Protein AF-A0A170Z2S8-F1 (afdb_monomer)

Structure (mmCIF, N/CA/C/O backbone):
data_AF-A0A170Z2S8-F1
#
_entry.id   AF-A0A170Z2S8-F1
#
loop_
_atom_site.group_PDB
_atom_site.id
_atom_site.type_symbol
_atom_site.label_atom_id
_atom_site.label_alt_id
_atom_site.label_comp_id
_atom_site.label_asym_id
_atom_site.label_entity_id
_atom_site.label_seq_id
_atom_site.pdbx_PDB_ins_code
_atom_site.Cartn_x
_atom_site.Cartn_y
_atom_site.Cartn_z
_atom_site.occupancy
_atom_site.B_iso_or_equiv
_atom_site.auth_seq_id
_atom_site.auth_comp_id
_atom_site.auth_asym_id
_atom_site.auth_atom_id
_atom_site.pdbx_PDB_model_num
ATOM 1 N N . LYS A 1 1 ? 27.656 2.344 -31.119 1.00 45.06 1 LYS A N 1
ATOM 2 C CA . LYS A 1 1 ? 28.312 2.644 -29.812 1.00 45.06 1 LYS A CA 1
ATOM 3 C C . LYS A 1 1 ? 27.759 3.887 -29.093 1.00 45.06 1 LYS A C 1
ATOM 5 O O . LYS A 1 1 ? 27.393 3.777 -27.932 1.00 45.06 1 LYS A O 1
ATOM 10 N N . ILE A 1 2 ? 27.673 5.057 -29.741 1.00 34.28 2 ILE A N 1
ATOM 11 C CA . ILE A 1 2 ? 27.304 6.324 -29.072 1.00 34.28 2 ILE A CA 1
ATOM 12 C C . ILE A 1 2 ? 25.815 6.391 -28.676 1.00 34.28 2 ILE A C 1
ATOM 14 O O . ILE A 1 2 ? 25.509 6.930 -27.622 1.00 34.28 2 ILE A O 1
ATOM 18 N N . LEU A 1 3 ? 24.897 5.815 -29.460 1.00 31.64 3 LEU A N 1
ATOM 19 C CA . LEU A 1 3 ? 23.446 5.928 -29.229 1.00 31.64 3 LEU A CA 1
ATOM 20 C C . LEU A 1 3 ? 22.897 4.985 -28.142 1.00 31.64 3 LEU A C 1
ATOM 22 O O . LEU A 1 3 ? 22.162 5.447 -27.281 1.00 31.64 3 LEU A O 1
ATOM 26 N N . LEU A 1 4 ? 23.308 3.713 -28.098 1.00 35.66 4 LEU A N 1
ATOM 27 C CA . LEU A 1 4 ? 22.884 2.755 -27.056 1.00 35.66 4 LEU A CA 1
ATOM 28 C C . LEU A 1 4 ? 23.430 3.102 -25.662 1.00 35.66 4 LEU A C 1
ATOM 30 O O . LEU A 1 4 ? 22.696 3.047 -24.678 1.00 35.66 4 LEU A O 1
ATOM 34 N N . VAL A 1 5 ? 24.694 3.535 -25.584 1.00 43.16 5 VAL A N 1
ATOM 35 C CA . VAL A 1 5 ? 25.274 4.055 -24.337 1.00 43.16 5 VAL A CA 1
ATOM 36 C C . VAL A 1 5 ? 24.616 5.380 -23.956 1.00 43.16 5 VAL A C 1
ATOM 38 O O . VAL A 1 5 ? 24.356 5.579 -22.780 1.00 43.16 5 VAL A O 1
ATOM 41 N N . LYS A 1 6 ? 24.282 6.265 -24.909 1.00 41.94 6 LYS A N 1
ATOM 42 C CA . LYS A 1 6 ? 23.515 7.488 -24.610 1.00 41.94 6 LYS A CA 1
ATOM 43 C C . LYS A 1 6 ? 22.101 7.181 -24.112 1.00 41.94 6 LYS A C 1
ATOM 45 O O . LYS A 1 6 ? 21.710 7.787 -23.134 1.00 41.94 6 LYS A O 1
ATOM 50 N N . LEU A 1 7 ? 21.369 6.233 -24.696 1.00 46.22 7 LEU A N 1
ATOM 51 C CA . LEU A 1 7 ? 19.997 5.899 -24.285 1.00 46.22 7 LEU A CA 1
ATOM 52 C C . LEU A 1 7 ? 19.933 5.254 -22.891 1.00 46.22 7 LEU A C 1
ATOM 54 O O . LEU A 1 7 ? 19.158 5.705 -22.050 1.00 46.22 7 LEU A O 1
ATOM 58 N N . TYR A 1 8 ? 20.791 4.270 -22.591 1.00 51.62 8 TYR A N 1
ATOM 59 C CA . TYR A 1 8 ? 20.862 3.686 -21.241 1.00 51.62 8 TYR A CA 1
ATOM 60 C C . TYR A 1 8 ? 21.412 4.671 -20.200 1.00 51.62 8 TYR A C 1
ATOM 62 O O . TYR A 1 8 ? 20.937 4.702 -19.064 1.00 51.62 8 TYR A O 1
ATOM 70 N N . ARG A 1 9 ? 22.378 5.519 -20.584 1.00 59.19 9 ARG A N 1
ATOM 71 C CA . ARG A 1 9 ? 22.874 6.612 -19.736 1.00 59.19 9 ARG A CA 1
ATOM 72 C C . ARG A 1 9 ? 21.788 7.658 -19.488 1.00 59.19 9 ARG A C 1
ATOM 74 O O . ARG A 1 9 ? 21.683 8.115 -18.361 1.00 59.19 9 ARG A O 1
ATOM 81 N N . ASN A 1 10 ? 20.963 7.982 -20.482 1.00 67.94 10 ASN A N 1
ATOM 82 C CA . ASN A 1 10 ? 19.860 8.931 -20.344 1.00 67.94 10 ASN A CA 1
ATOM 83 C C . ASN A 1 10 ? 18.781 8.393 -19.399 1.00 67.94 10 ASN A C 1
ATOM 85 O O . ASN A 1 10 ? 18.438 9.091 -18.455 1.00 67.94 10 ASN A O 1
ATOM 89 N N . ARG A 1 11 ? 18.360 7.124 -19.529 1.00 76.88 11 ARG A N 1
ATOM 90 C CA . ARG A 1 11 ? 17.381 6.525 -18.598 1.00 76.88 11 ARG A CA 1
ATOM 91 C C . ARG A 1 11 ? 17.902 6.439 -17.154 1.00 76.88 11 ARG A C 1
ATOM 93 O O . ARG A 1 11 ? 17.142 6.625 -16.208 1.00 76.88 11 ARG A O 1
ATOM 100 N N . LEU A 1 12 ? 19.193 6.157 -16.948 1.00 81.88 12 LEU A N 1
ATOM 101 C CA . LEU A 1 12 ? 19.785 6.157 -15.600 1.00 81.88 12 LEU A CA 1
ATOM 102 C C . LEU A 1 12 ? 19.892 7.579 -15.021 1.00 81.88 12 LEU A C 1
ATOM 104 O O . LEU A 1 12 ? 19.649 7.781 -13.833 1.00 81.88 12 LEU A O 1
ATOM 108 N N . VAL A 1 13 ? 20.219 8.561 -15.864 1.00 85.44 13 VAL A N 1
ATOM 109 C CA . VAL A 1 13 ? 20.235 9.984 -15.502 1.00 85.44 13 VAL A CA 1
ATOM 110 C C . VAL A 1 13 ? 18.834 10.469 -15.131 1.00 85.44 13 VAL A C 1
ATOM 112 O O . VAL A 1 13 ? 18.681 11.063 -14.071 1.00 85.44 13 VAL A O 1
ATOM 115 N N . GLU A 1 14 ? 17.815 10.164 -15.933 1.00 86.69 14 GLU A N 1
ATOM 116 C CA . GLU A 1 14 ? 16.410 10.492 -15.651 1.00 86.69 14 GLU A CA 1
ATOM 117 C C . GLU A 1 14 ? 15.968 9.924 -14.299 1.00 86.69 14 GLU A C 1
ATOM 119 O O . GLU A 1 14 ? 15.424 10.649 -13.468 1.00 86.69 14 GLU A O 1
ATOM 124 N N . LYS A 1 15 ? 16.286 8.651 -14.022 1.00 88.50 15 LYS A N 1
ATOM 125 C CA . LYS A 1 15 ? 15.999 8.023 -12.723 1.00 88.50 15 LYS A CA 1
ATOM 126 C C . LYS A 1 15 ? 16.731 8.697 -11.565 1.00 88.50 15 LYS A C 1
ATOM 128 O O . LYS A 1 15 ? 16.144 8.872 -10.503 1.00 88.50 15 LYS A O 1
ATOM 133 N N . SER A 1 16 ? 17.992 9.080 -11.748 1.00 90.75 16 SER A N 1
ATOM 134 C CA . SER A 1 16 ? 18.753 9.813 -10.729 1.00 90.75 16 SER A CA 1
ATOM 135 C C . SER A 1 16 ? 18.145 11.188 -10.454 1.00 90.75 16 SER A C 1
ATOM 137 O O . SER A 1 16 ? 17.935 11.528 -9.293 1.00 90.75 16 SER A O 1
ATOM 139 N N . VAL A 1 17 ? 17.772 11.941 -11.495 1.00 91.12 17 VAL A N 1
ATOM 140 C CA . VAL A 1 17 ? 17.081 13.231 -11.342 1.00 91.12 17 VAL A CA 1
ATOM 141 C C . VAL A 1 17 ? 15.749 13.049 -10.615 1.00 91.12 17 VAL A C 1
ATOM 143 O O . VAL A 1 17 ? 15.471 13.800 -9.684 1.00 91.12 17 VAL A O 1
ATOM 146 N N . ALA A 1 18 ? 14.964 12.024 -10.963 1.00 90.62 18 ALA A N 1
ATOM 147 C CA . ALA A 1 18 ? 13.712 11.715 -10.276 1.00 90.62 18 ALA A CA 1
ATOM 148 C C . ALA A 1 18 ? 13.941 11.421 -8.780 1.00 90.62 18 ALA A C 1
ATOM 150 O O . ALA A 1 18 ? 13.295 12.029 -7.927 1.00 90.62 18 ALA A O 1
ATOM 151 N N . VAL A 1 19 ? 14.910 10.560 -8.444 1.00 92.88 19 VAL A N 1
ATOM 152 C CA . VAL A 1 19 ? 15.279 10.244 -7.050 1.00 92.88 19 VAL A CA 1
ATOM 153 C C . VAL A 1 19 ? 15.700 11.500 -6.285 1.00 92.88 19 VAL A C 1
ATOM 155 O O . VAL A 1 19 ? 15.238 11.714 -5.166 1.00 92.88 19 VAL A O 1
ATOM 158 N N . ILE A 1 20 ? 16.523 12.359 -6.891 1.00 92.81 20 ILE A N 1
ATOM 159 C CA . ILE A 1 20 ? 16.964 13.622 -6.284 1.00 92.81 20 ILE A CA 1
ATOM 160 C C . ILE A 1 20 ? 15.777 14.563 -6.062 1.00 92.81 20 ILE A C 1
ATOM 162 O O . ILE A 1 20 ? 15.656 15.139 -4.983 1.00 92.81 20 ILE A O 1
ATOM 166 N N . SER A 1 21 ? 14.873 14.684 -7.039 1.00 94.06 21 SER A N 1
ATOM 167 C CA . SER A 1 21 ? 13.692 15.548 -6.923 1.00 94.06 21 SER A CA 1
ATOM 168 C C . SER A 1 21 ? 12.745 15.119 -5.797 1.00 94.06 21 SER A C 1
ATOM 170 O O . SER A 1 21 ? 12.068 15.956 -5.210 1.00 94.06 21 SER A O 1
ATOM 172 N N . MET A 1 22 ? 12.755 13.831 -5.436 1.00 94.12 22 MET A N 1
ATOM 173 C CA . MET A 1 22 ? 12.004 13.276 -4.304 1.00 94.12 22 MET A CA 1
ATOM 174 C C . MET A 1 22 ? 12.749 13.376 -2.955 1.00 94.12 22 MET A C 1
ATOM 176 O O . MET A 1 22 ? 12.278 12.841 -1.953 1.00 94.12 22 MET A O 1
ATOM 180 N N . GLY A 1 23 ? 13.902 14.053 -2.899 1.00 93.31 23 GLY A N 1
ATOM 181 C CA . GLY A 1 23 ? 14.700 14.236 -1.677 1.00 93.31 23 GLY A CA 1
ATOM 182 C C . GLY A 1 23 ? 15.811 13.199 -1.468 1.00 93.31 23 GLY A C 1
ATOM 183 O O . GLY A 1 23 ? 16.512 13.242 -0.454 1.00 93.31 23 GLY A O 1
ATOM 184 N N . GLY A 1 24 ? 16.002 12.289 -2.426 1.00 93.88 24 GLY A N 1
ATOM 185 C CA . GLY A 1 24 ? 17.086 11.311 -2.441 1.00 93.88 24 GLY A CA 1
ATOM 186 C C . GLY A 1 24 ? 17.132 10.398 -1.214 1.00 93.88 24 GLY A C 1
ATOM 187 O O . GLY A 1 24 ? 16.148 10.198 -0.501 1.00 93.88 24 GLY A O 1
ATOM 188 N N . LEU A 1 25 ? 18.316 9.842 -0.957 1.00 94.81 25 LEU A N 1
ATOM 189 C CA . LEU A 1 25 ? 18.550 8.927 0.158 1.00 94.81 25 LEU A CA 1
ATOM 190 C C . LEU A 1 25 ? 18.256 9.570 1.523 1.00 94.81 25 LEU A C 1
ATOM 192 O O . LEU A 1 25 ? 17.723 8.903 2.403 1.00 94.81 25 LEU A O 1
ATOM 196 N N . SER A 1 26 ? 18.524 10.870 1.676 1.00 94.88 26 SER A N 1
ATOM 197 C CA . SER A 1 26 ? 18.296 11.588 2.936 1.00 94.88 26 SER A CA 1
ATOM 198 C C . SER A 1 26 ? 16.825 11.597 3.348 1.00 94.88 26 SER A C 1
ATOM 200 O O . SER A 1 26 ? 16.531 11.492 4.539 1.00 94.88 26 SER A O 1
ATOM 202 N N . LYS A 1 27 ? 15.893 11.690 2.389 1.00 95.38 27 LYS A N 1
ATOM 203 C CA . LYS A 1 27 ? 14.462 11.627 2.700 1.00 95.38 27 LYS A CA 1
ATOM 204 C C . LYS A 1 27 ? 14.068 10.254 3.243 1.00 95.38 27 LYS A C 1
ATOM 206 O O . LYS A 1 27 ? 13.308 10.185 4.206 1.00 95.38 27 LYS A O 1
ATOM 211 N N . LEU A 1 28 ? 14.610 9.183 2.663 1.00 94.06 28 LEU A N 1
ATOM 212 C CA . LEU A 1 28 ? 14.379 7.819 3.142 1.00 94.06 28 LEU A CA 1
ATOM 213 C C . LEU A 1 28 ? 15.012 7.580 4.518 1.00 94.06 28 LEU A C 1
ATOM 215 O O . LEU A 1 28 ? 14.352 7.000 5.375 1.00 94.06 28 LEU A O 1
ATOM 219 N N . ASP A 1 29 ? 16.236 8.069 4.750 1.00 95.12 29 ASP A N 1
ATOM 220 C CA . ASP A 1 29 ? 16.891 8.000 6.065 1.00 95.12 29 ASP A CA 1
ATOM 221 C C . ASP A 1 29 ? 16.017 8.674 7.146 1.00 95.12 29 ASP A C 1
ATOM 223 O O . ASP A 1 29 ? 15.778 8.077 8.195 1.00 95.12 29 ASP A O 1
ATOM 227 N N . SER A 1 30 ? 15.467 9.869 6.869 1.00 96.50 30 SER A N 1
ATOM 228 C CA . SER A 1 30 ? 14.540 10.573 7.779 1.00 96.50 30 SER A CA 1
ATOM 229 C C . SER A 1 30 ? 13.310 9.722 8.087 1.00 96.50 30 SER A C 1
ATOM 231 O O . SER A 1 30 ? 13.036 9.428 9.248 1.00 96.50 30 SER A O 1
ATOM 233 N N . MET A 1 31 ? 12.617 9.243 7.049 1.00 95.94 31 MET A N 1
ATOM 234 C CA . MET A 1 31 ? 11.390 8.457 7.214 1.00 95.94 31 MET A CA 1
ATOM 235 C C . MET A 1 31 ? 11.630 7.180 8.025 1.00 95.94 31 MET A C 1
ATOM 237 O O . MET A 1 31 ? 10.820 6.836 8.878 1.00 95.94 31 MET A O 1
ATOM 241 N N . ILE A 1 32 ? 12.751 6.491 7.802 1.00 95.06 32 ILE A N 1
ATOM 242 C CA . ILE A 1 32 ? 13.094 5.268 8.540 1.00 95.06 32 ILE A CA 1
ATOM 243 C C . ILE A 1 32 ? 13.471 5.571 9.989 1.00 95.06 32 ILE A C 1
ATOM 245 O O . ILE A 1 32 ? 13.155 4.775 10.875 1.00 95.06 32 ILE A O 1
ATOM 249 N N . SER A 1 33 ? 14.122 6.708 10.240 1.00 95.00 33 SER A N 1
ATOM 250 C CA . SER A 1 33 ? 14.468 7.136 11.596 1.00 95.00 33 SER A CA 1
ATOM 251 C C . SER A 1 33 ? 13.246 7.520 12.437 1.00 95.00 33 SER A C 1
ATOM 253 O O . SER A 1 33 ? 13.279 7.345 13.651 1.00 95.00 33 SER A O 1
ATOM 255 N N . GLU A 1 34 ? 12.157 7.961 11.798 1.00 95.94 34 GLU A N 1
ATOM 256 C CA . GLU A 1 34 ? 10.901 8.355 12.453 1.00 95.94 34 GLU A CA 1
ATOM 257 C C . GLU A 1 34 ? 10.005 7.152 12.815 1.00 95.94 34 GLU A C 1
ATOM 259 O O . GLU A 1 34 ? 9.217 7.232 13.760 1.00 95.94 34 GLU A O 1
ATOM 264 N N . LEU A 1 35 ? 10.125 6.014 12.110 1.00 94.75 35 LEU A N 1
ATOM 265 C CA . LEU A 1 35 ? 9.271 4.831 12.331 1.00 94.75 35 LEU A CA 1
ATOM 266 C C . LEU A 1 35 ? 9.235 4.347 13.795 1.00 94.75 35 LEU A C 1
ATOM 268 O O . LEU A 1 35 ? 8.133 4.145 14.313 1.00 94.75 35 LEU A O 1
ATOM 272 N N . PRO A 1 36 ? 10.375 4.186 14.505 1.00 94.94 36 PRO A N 1
ATOM 273 C CA . PRO A 1 36 ? 10.360 3.709 15.886 1.00 94.94 36 PRO A CA 1
ATOM 274 C C . PRO A 1 36 ? 9.613 4.649 16.833 1.00 94.94 36 PRO A C 1
ATOM 276 O O . PRO A 1 36 ? 8.923 4.180 17.732 1.00 94.94 36 PRO A O 1
ATOM 279 N N . GLU A 1 37 ? 9.721 5.962 16.626 1.00 95.88 37 GLU A N 1
ATOM 280 C CA . GLU A 1 37 ? 9.048 6.955 17.465 1.00 95.88 37 GLU A CA 1
ATOM 281 C C . GLU A 1 37 ? 7.530 6.923 17.249 1.00 95.88 37 GLU A C 1
ATOM 283 O O . GLU A 1 37 ? 6.761 6.905 18.212 1.00 95.88 37 GLU A O 1
ATOM 288 N N . LEU A 1 38 ? 7.083 6.835 15.991 1.00 95.94 38 LEU A N 1
ATOM 289 C CA . LEU A 1 38 ? 5.661 6.710 15.654 1.00 95.94 38 LEU A CA 1
ATOM 290 C C . LEU A 1 38 ? 5.054 5.415 16.213 1.00 95.94 38 LEU A C 1
ATOM 292 O O . LEU A 1 38 ? 3.945 5.428 16.757 1.00 95.94 38 LEU A O 1
ATOM 296 N N . LEU A 1 39 ? 5.783 4.302 16.113 1.00 96.12 39 LEU A N 1
ATOM 297 C CA . LEU A 1 39 ? 5.392 3.021 16.695 1.00 96.12 39 LEU A CA 1
ATOM 298 C C . LEU A 1 39 ? 5.304 3.102 18.225 1.00 96.12 39 LEU A C 1
ATOM 300 O O . LEU A 1 39 ? 4.312 2.652 18.808 1.00 96.12 39 LEU A O 1
ATOM 304 N N . GLN A 1 40 ? 6.318 3.684 18.870 1.00 96.94 40 GLN A N 1
ATOM 305 C CA . GLN A 1 40 ? 6.370 3.831 20.323 1.00 96.94 40 GLN A CA 1
ATOM 306 C C . GLN A 1 40 ? 5.195 4.670 20.821 1.00 96.94 40 GLN A C 1
ATOM 308 O O . GLN A 1 40 ? 4.461 4.231 21.702 1.00 96.94 40 GLN A O 1
ATOM 313 N N . ARG A 1 41 ? 4.929 5.813 20.180 1.00 97.94 41 ARG A N 1
ATOM 314 C CA . ARG A 1 41 ? 3.795 6.678 20.518 1.00 97.94 41 ARG A CA 1
ATOM 315 C C . ARG A 1 41 ? 2.460 5.932 20.477 1.00 97.94 41 ARG A C 1
ATOM 317 O O . ARG A 1 41 ? 1.656 6.064 21.396 1.00 97.94 41 ARG A O 1
ATOM 324 N N . ASN A 1 42 ? 2.208 5.150 19.426 1.00 97.44 42 ASN A N 1
ATOM 325 C CA . ASN A 1 42 ? 0.975 4.362 19.321 1.00 97.44 42 ASN A CA 1
ATOM 326 C C . ASN A 1 42 ? 0.899 3.264 20.392 1.00 97.44 42 ASN A C 1
ATOM 328 O O . ASN A 1 42 ? -0.172 3.004 20.941 1.00 97.44 42 ASN A O 1
ATOM 332 N N . THR A 1 43 ? 2.039 2.649 20.710 1.00 97.81 43 THR A N 1
ATOM 333 C CA . THR A 1 43 ? 2.151 1.623 21.753 1.00 97.81 43 THR A CA 1
ATOM 334 C C . THR A 1 43 ? 1.856 2.201 23.136 1.00 97.81 43 THR A C 1
ATOM 336 O O . THR A 1 43 ? 1.085 1.610 23.890 1.00 97.81 43 THR A O 1
ATOM 339 N N . ASP A 1 44 ? 2.387 3.382 23.448 1.00 98.12 44 ASP A N 1
ATOM 340 C CA . ASP A 1 44 ? 2.173 4.059 24.728 1.00 98.12 44 ASP A CA 1
ATOM 341 C C . ASP A 1 44 ? 0.713 4.468 24.917 1.00 98.12 44 ASP A C 1
ATOM 343 O O . ASP A 1 44 ? 0.136 4.208 25.971 1.00 98.12 44 ASP A O 1
ATOM 347 N N . ILE A 1 45 ? 0.079 5.024 23.878 1.00 98.00 45 ILE A N 1
ATOM 348 C CA . ILE A 1 45 ? -1.350 5.372 23.909 1.00 98.00 45 ILE A CA 1
ATOM 349 C C . ILE 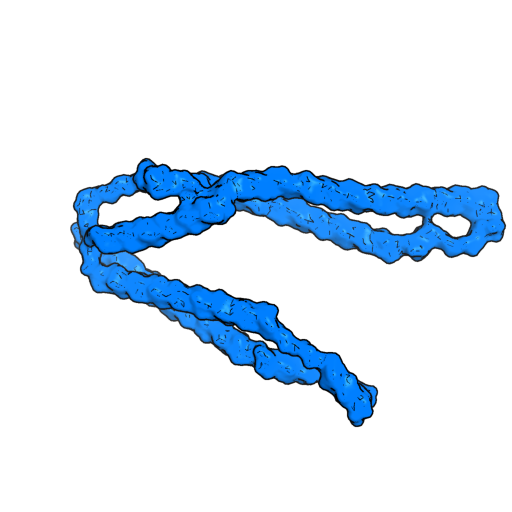A 1 45 ? -2.202 4.128 24.196 1.00 98.00 45 ILE A C 1
ATOM 351 O O . ILE A 1 45 ? -3.122 4.180 25.014 1.00 98.00 45 ILE A O 1
ATOM 355 N N . LEU A 1 46 ? -1.899 3.001 23.544 1.00 98.12 46 LEU A N 1
ATOM 356 C CA . LEU A 1 46 ? -2.644 1.760 23.744 1.00 98.12 46 LEU A CA 1
ATOM 357 C C . LEU A 1 46 ? -2.428 1.177 25.147 1.00 98.12 46 LEU A C 1
ATOM 359 O O . LEU A 1 46 ? -3.384 0.726 25.780 1.00 98.12 46 LEU A O 1
ATOM 363 N N . ASN A 1 47 ? -1.187 1.192 25.633 1.00 98.19 47 ASN A N 1
ATOM 364 C CA . ASN A 1 47 ? -0.844 0.701 26.965 1.00 98.19 47 ASN A CA 1
ATOM 365 C C . ASN A 1 47 ? -1.508 1.542 28.056 1.00 98.19 47 ASN A C 1
ATOM 367 O O . ASN A 1 47 ? -2.020 0.987 29.025 1.00 98.19 47 ASN A O 1
ATOM 371 N N . GLU A 1 48 ? -1.556 2.860 27.876 1.00 98.19 48 GLU A N 1
ATOM 372 C CA . GLU A 1 48 ? -2.220 3.765 28.807 1.00 98.19 48 GLU A CA 1
ATOM 373 C C . GLU A 1 48 ? -3.739 3.556 28.814 1.00 98.19 48 GLU A C 1
ATOM 375 O O . GLU A 1 48 ? -4.352 3.475 29.879 1.00 98.19 48 GLU A O 1
ATOM 380 N N . ALA A 1 49 ? -4.351 3.366 27.640 1.00 97.69 49 ALA A N 1
ATOM 381 C CA . ALA A 1 49 ? -5.762 3.000 27.545 1.00 97.69 49 ALA A CA 1
ATOM 382 C C . ALA A 1 49 ? -6.063 1.679 28.271 1.00 97.69 49 ALA A C 1
ATOM 384 O O . ALA A 1 49 ? -7.036 1.590 29.018 1.00 97.69 49 ALA A O 1
ATOM 385 N N . GLU A 1 50 ? -5.216 0.660 28.102 1.00 97.69 50 GLU A N 1
ATOM 386 C CA . GLU A 1 50 ? -5.366 -0.612 28.812 1.00 97.69 50 GLU A CA 1
ATOM 387 C C . GLU A 1 50 ? -5.172 -0.458 30.328 1.00 97.69 50 GLU A C 1
ATOM 389 O O . GLU A 1 50 ? -5.918 -1.064 31.100 1.00 97.69 50 GLU A O 1
ATOM 394 N N . ARG A 1 51 ? -4.208 0.363 30.766 1.00 98.25 51 ARG A N 1
ATOM 395 C CA . ARG A 1 51 ? -3.963 0.656 32.185 1.00 98.25 51 ARG A CA 1
ATOM 396 C C . ARG A 1 51 ? -5.194 1.283 32.834 1.00 98.25 51 ARG A C 1
ATOM 398 O O . ARG A 1 51 ? -5.647 0.777 33.856 1.00 98.25 51 ARG A O 1
ATOM 405 N N . MET A 1 52 ? -5.785 2.307 32.211 1.00 98.06 52 MET A N 1
ATOM 406 C CA . MET A 1 52 ? -6.990 2.970 32.730 1.00 98.06 52 MET A CA 1
ATOM 407 C C . MET A 1 52 ? -8.166 1.999 32.908 1.00 98.06 52 MET A C 1
ATOM 409 O O . MET A 1 52 ? -8.880 2.074 33.907 1.00 98.06 52 MET A O 1
ATOM 413 N N . LEU A 1 53 ? -8.355 1.061 31.971 1.00 97.56 53 LEU A N 1
ATOM 414 C CA . LEU A 1 53 ? -9.415 0.051 32.072 1.00 97.56 53 LEU A CA 1
ATOM 415 C C . LEU A 1 53 ? -9.168 -0.984 33.174 1.00 97.56 53 LEU A C 1
ATOM 417 O O . LEU A 1 53 ? -10.137 -1.529 33.688 1.00 97.56 53 LEU A O 1
ATOM 421 N N . LYS A 1 54 ? -7.901 -1.279 33.491 1.00 97.44 54 LYS A N 1
ATOM 422 C CA . LYS A 1 54 ? -7.512 -2.193 34.576 1.00 97.44 54 LYS A CA 1
ATOM 423 C C . LYS A 1 54 ? -7.579 -1.544 35.959 1.00 97.44 54 LYS A C 1
ATOM 425 O O . LYS A 1 54 ? -7.707 -2.269 36.942 1.00 97.44 54 LYS A O 1
ATOM 430 N N . GLU A 1 55 ? -7.428 -0.222 36.042 1.00 97.94 55 GLU A N 1
ATOM 431 C CA . GLU A 1 55 ? -7.488 0.543 37.298 1.00 97.94 55 GLU A CA 1
ATOM 432 C C . GLU A 1 55 ? -8.910 0.873 37.749 1.00 97.94 55 GLU A C 1
ATOM 434 O O . GLU A 1 55 ? -9.262 0.615 38.904 1.00 97.94 55 GLU A O 1
ATOM 439 N N . GLU A 1 56 ? -9.766 1.336 36.830 1.00 97.25 56 GLU A N 1
ATOM 440 C CA . GLU A 1 56 ? -11.188 0.996 36.954 1.00 97.25 56 GLU A CA 1
ATOM 441 C C . GLU A 1 56 ? -11.318 -0.539 36.820 1.00 97.25 56 GLU A C 1
ATOM 443 O O . GLU A 1 56 ? -10.323 -1.181 36.631 1.00 97.25 56 GLU A O 1
ATOM 448 N N . GLU A 1 57 ? -12.426 -1.246 36.963 1.00 97.38 57 GLU A N 1
ATOM 449 C CA . GLU A 1 57 ? -12.406 -2.718 37.169 1.00 97.38 57 GLU A CA 1
ATOM 450 C C . GLU A 1 57 ? -11.712 -3.146 38.473 1.00 97.38 57 GLU A C 1
ATOM 452 O O . GLU A 1 57 ? -12.400 -3.703 39.318 1.00 97.38 57 GLU A O 1
ATOM 457 N N . ALA A 1 58 ? -10.420 -2.892 38.712 1.00 97.75 58 ALA A N 1
ATOM 458 C CA . ALA A 1 58 ? -9.810 -3.136 40.020 1.00 97.75 58 ALA A CA 1
ATOM 459 C C . ALA A 1 58 ? -10.510 -2.315 41.115 1.00 97.75 58 ALA A C 1
ATOM 461 O O . ALA A 1 58 ? -10.900 -2.868 42.146 1.00 97.75 58 ALA A O 1
ATOM 462 N N . SER A 1 59 ? -10.746 -1.022 40.863 1.00 97.50 59 SER A N 1
ATOM 463 C CA . SER A 1 59 ? -11.519 -0.161 41.764 1.00 97.50 59 SER A CA 1
ATOM 464 C C . SER A 1 59 ? -12.971 -0.638 41.912 1.00 97.50 59 SER A C 1
ATOM 466 O O . SER A 1 59 ? -13.460 -0.769 43.036 1.00 97.50 59 SER A O 1
ATOM 468 N N . ASP A 1 60 ? -13.646 -0.986 40.807 1.00 97.44 60 ASP A N 1
ATOM 469 C CA . ASP A 1 60 ? -14.996 -1.570 40.832 1.00 97.44 60 ASP A CA 1
ATOM 470 C C . ASP A 1 60 ? -15.085 -2.834 41.695 1.00 97.44 60 ASP A C 1
ATOM 472 O O . ASP A 1 60 ? -15.980 -2.961 42.532 1.00 97.44 60 ASP A O 1
ATOM 476 N N . ASN A 1 61 ? -14.145 -3.761 41.509 1.00 96.56 61 ASN A N 1
ATOM 477 C CA . ASN A 1 61 ? -14.099 -5.031 42.223 1.00 96.56 61 ASN A CA 1
ATOM 478 C C . ASN A 1 61 ? -13.868 -4.802 43.718 1.00 96.56 61 ASN A C 1
ATOM 480 O O . ASN A 1 61 ? -14.586 -5.371 44.540 1.00 96.56 61 ASN A O 1
ATOM 484 N N . GLN A 1 62 ? -12.948 -3.902 44.074 1.00 97.44 62 GLN A N 1
ATOM 485 C CA . GLN A 1 62 ? -12.695 -3.536 45.465 1.00 97.44 62 GLN A CA 1
ATOM 486 C C . GLN A 1 62 ? -13.944 -2.933 46.135 1.00 97.44 62 GLN A C 1
ATOM 488 O O . GLN A 1 62 ? -14.276 -3.284 47.269 1.00 97.44 62 GLN A O 1
ATOM 493 N N . LEU A 1 63 ? -14.669 -2.046 45.446 1.00 96.25 63 LEU A N 1
ATOM 494 C CA . LEU A 1 63 ? -15.903 -1.449 45.970 1.00 96.25 63 LEU A CA 1
ATOM 495 C C . LEU A 1 63 ? -17.021 -2.487 46.095 1.00 96.25 63 LEU A C 1
ATOM 497 O O . LEU A 1 63 ? -17.740 -2.507 47.096 1.00 96.25 63 LEU A O 1
ATOM 501 N N . LYS A 1 64 ? -17.130 -3.405 45.133 1.00 95.62 64 LYS A N 1
ATOM 502 C CA . LYS A 1 64 ? -18.081 -4.516 45.192 1.00 95.62 64 LYS A CA 1
ATOM 503 C C . LYS A 1 64 ? -17.824 -5.436 46.384 1.00 95.62 64 LYS A C 1
ATOM 505 O O . LYS A 1 64 ? -18.774 -5.844 47.049 1.00 95.62 64 LYS A O 1
ATOM 510 N N . GLU A 1 65 ? -16.563 -5.731 46.689 1.00 95.62 65 GLU A N 1
ATOM 511 C CA . GLU A 1 65 ? -16.182 -6.526 47.862 1.00 95.62 65 GLU A CA 1
ATOM 512 C C . GLU A 1 65 ? -16.533 -5.824 49.182 1.00 95.62 65 GLU A C 1
ATOM 514 O O . GLU A 1 65 ? -17.062 -6.459 50.099 1.00 95.62 65 GLU A O 1
ATOM 519 N N . GLN A 1 66 ? -16.297 -4.510 49.271 1.00 96.81 66 GLN A N 1
ATOM 520 C CA . GLN A 1 66 ? -16.573 -3.717 50.476 1.00 96.81 66 GLN A CA 1
ATOM 521 C C . GLN A 1 66 ? -18.071 -3.520 50.729 1.00 96.81 66 GLN A C 1
ATOM 523 O O . GLN A 1 66 ? -18.544 -3.685 51.855 1.00 96.81 66 GLN A O 1
ATOM 528 N N . PHE A 1 67 ? -18.827 -3.161 49.691 1.00 95.50 67 PHE A N 1
ATOM 529 C CA . PHE A 1 67 ? -20.220 -2.728 49.818 1.00 95.50 67 PHE A CA 1
ATOM 530 C C . PHE A 1 67 ? -21.245 -3.819 49.475 1.00 95.50 67 PHE A C 1
ATOM 532 O O . PHE A 1 67 ? -22.429 -3.651 49.782 1.00 95.50 67 PHE A O 1
ATOM 539 N N . LYS A 1 68 ? -20.807 -4.954 48.911 1.00 94.00 68 LYS A N 1
ATOM 540 C CA . LYS A 1 68 ? -21.616 -6.151 48.623 1.00 94.00 68 LYS A CA 1
ATOM 541 C C . LYS A 1 68 ? -22.930 -5.796 47.917 1.00 94.00 68 LYS A C 1
ATOM 543 O O . LYS A 1 68 ? -22.919 -5.237 46.828 1.00 94.00 68 LYS A O 1
ATOM 548 N N . GLU A 1 69 ? -24.067 -6.077 48.549 1.00 92.56 69 GLU A N 1
ATOM 549 C CA . GLU A 1 69 ? -25.409 -5.857 47.997 1.00 92.56 69 GLU A CA 1
ATOM 550 C C . GLU A 1 69 ? -25.737 -4.378 47.745 1.00 92.56 69 GLU A C 1
ATOM 552 O O . GLU A 1 69 ? -26.582 -4.076 46.904 1.00 92.56 69 GLU A O 1
ATOM 557 N N . LYS A 1 70 ? -25.048 -3.442 48.416 1.00 93.88 70 LYS A N 1
ATOM 558 C CA . LYS A 1 70 ? -25.200 -2.001 48.154 1.00 93.88 70 LYS A CA 1
ATOM 559 C C . LYS A 1 70 ? -24.488 -1.556 46.870 1.00 93.88 70 LYS A C 1
ATOM 561 O O . LYS A 1 70 ? -24.757 -0.459 46.392 1.00 93.88 70 LYS A O 1
ATOM 566 N N . TRP A 1 71 ? -23.606 -2.387 46.308 1.00 93.62 71 TRP A N 1
ATOM 567 C CA . TRP A 1 71 ? -22.894 -2.134 45.054 1.00 93.62 71 TRP A CA 1
ATOM 568 C C . TRP A 1 71 ? -23.468 -2.986 43.920 1.00 93.62 71 TRP A C 1
ATOM 570 O O . TRP A 1 71 ? -22.922 -4.013 43.519 1.00 93.62 71 TRP A O 1
ATOM 580 N N . ASN A 1 72 ? -24.621 -2.559 43.414 1.00 92.94 72 ASN A N 1
ATOM 581 C CA . ASN A 1 72 ? -25.443 -3.305 42.459 1.00 92.94 72 ASN A CA 1
ATOM 582 C C . ASN A 1 72 ? -25.337 -2.792 41.009 1.00 92.94 72 ASN A C 1
ATOM 584 O O . ASN A 1 72 ? -26.180 -3.122 40.173 1.00 92.94 72 ASN A O 1
ATOM 588 N N . ARG A 1 73 ? -24.313 -1.986 40.696 1.00 94.25 73 ARG A N 1
ATOM 589 C CA . ARG A 1 73 ? -24.059 -1.515 39.328 1.00 94.25 73 ARG A CA 1
ATOM 590 C C . ARG A 1 73 ? -23.604 -2.659 38.416 1.00 94.25 73 ARG A C 1
ATOM 592 O O . ARG A 1 73 ? -23.124 -3.696 38.875 1.00 94.25 73 ARG A O 1
ATOM 599 N N . THR A 1 74 ? -23.730 -2.458 37.104 1.00 94.56 74 THR A N 1
ATOM 600 C CA . THR A 1 74 ? -23.169 -3.405 36.127 1.00 94.56 74 THR A CA 1
ATOM 601 C C . THR A 1 74 ? -21.644 -3.446 36.290 1.00 94.56 74 THR A C 1
ATOM 603 O O . THR A 1 74 ? -21.044 -2.373 36.285 1.00 94.56 74 THR A O 1
ATOM 606 N N . PRO A 1 75 ? -21.014 -4.633 36.411 1.00 95.88 75 PRO A N 1
ATOM 607 C CA . PRO A 1 75 ? -19.569 -4.731 36.604 1.00 95.88 75 PRO A CA 1
ATOM 608 C C . PRO A 1 75 ? -18.784 -4.056 35.481 1.00 95.88 75 PRO A C 1
ATOM 610 O O . PRO A 1 75 ? -19.103 -4.247 34.300 1.00 95.88 75 PRO A O 1
ATOM 613 N N . SER A 1 76 ? -17.715 -3.345 35.831 1.00 96.69 76 SER A N 1
ATOM 614 C CA . SER A 1 76 ? -16.876 -2.631 34.862 1.00 96.69 76 SER A CA 1
ATOM 615 C C . SER A 1 76 ? -16.253 -3.586 33.838 1.00 96.69 76 SER A C 1
ATOM 617 O O . SER A 1 76 ? -16.157 -3.248 32.659 1.00 96.69 76 SER A O 1
ATOM 619 N N . ALA A 1 77 ? -15.965 -4.834 34.228 1.00 94.75 77 ALA A N 1
ATOM 620 C CA . ALA A 1 77 ? -15.524 -5.894 33.317 1.00 94.75 77 ALA A CA 1
ATOM 621 C C . ALA A 1 77 ? -16.498 -6.141 32.147 1.00 94.75 77 ALA A C 1
ATOM 623 O O . ALA A 1 77 ? -16.064 -6.345 31.016 1.00 94.75 77 ALA A O 1
ATOM 624 N N . LYS A 1 78 ? -17.812 -6.088 32.410 1.00 96.12 78 LYS A N 1
ATOM 625 C CA . LYS A 1 78 ? -18.858 -6.289 31.396 1.00 96.12 78 LYS A CA 1
ATOM 626 C C . LYS A 1 78 ? -19.047 -5.045 30.530 1.00 96.12 78 LYS A C 1
ATOM 628 O O . LYS A 1 78 ? -19.239 -5.157 29.327 1.00 96.12 78 LYS A O 1
ATOM 633 N N . LEU A 1 79 ? -18.973 -3.856 31.129 1.00 96.38 79 LEU A N 1
ATOM 634 C CA . LEU A 1 79 ? -19.095 -2.593 30.392 1.00 96.38 79 LEU A CA 1
ATOM 635 C C . LEU A 1 79 ? -17.912 -2.347 29.444 1.00 96.38 79 LEU A C 1
ATOM 637 O O . LEU A 1 79 ? -18.069 -1.666 28.434 1.00 96.38 79 LEU A O 1
ATOM 641 N N . THR A 1 80 ? -16.736 -2.898 29.759 1.00 96.81 80 THR A N 1
ATOM 642 C CA . THR A 1 80 ? -15.487 -2.641 29.025 1.00 96.81 80 THR A CA 1
ATOM 643 C C . THR A 1 80 ? -15.083 -3.745 28.046 1.00 96.81 80 THR A C 1
ATOM 645 O O . THR A 1 80 ? -14.046 -3.633 27.392 1.00 96.81 80 THR A O 1
ATOM 648 N N . GLU A 1 81 ? -15.903 -4.785 27.883 1.00 96.94 81 GLU A N 1
ATOM 649 C CA . GLU A 1 81 ? -15.606 -5.957 27.047 1.00 96.94 81 GLU A CA 1
ATOM 650 C C . GLU A 1 81 ? -15.241 -5.582 25.598 1.00 96.94 81 GLU A C 1
ATOM 652 O O . GLU A 1 81 ? -14.204 -6.005 25.079 1.00 96.94 81 GLU A O 1
ATOM 657 N N . THR A 1 82 ? -16.024 -4.702 24.965 1.00 97.19 82 THR A N 1
ATOM 658 C CA . THR A 1 82 ? -15.750 -4.220 23.601 1.00 97.19 82 THR A CA 1
ATOM 659 C C . THR A 1 82 ? -14.424 -3.461 23.512 1.00 97.19 82 THR A C 1
ATOM 661 O O . THR A 1 82 ? -13.685 -3.624 22.540 1.00 97.19 82 THR A O 1
ATOM 664 N N . PHE A 1 83 ? -14.074 -2.662 24.527 1.00 97.00 83 PHE A N 1
ATOM 665 C CA . PHE A 1 83 ? -12.796 -1.944 24.550 1.00 97.00 83 PHE A CA 1
ATOM 666 C C . PHE A 1 83 ? -11.617 -2.906 24.687 1.00 97.00 83 PHE A C 1
ATOM 668 O O . PHE A 1 83 ? -10.634 -2.754 23.968 1.00 97.00 83 PHE A O 1
ATOM 675 N N . LYS A 1 84 ? -11.733 -3.942 25.527 1.00 96.44 84 LYS A N 1
ATOM 676 C CA . LYS A 1 84 ? -10.713 -4.995 25.650 1.00 96.44 84 LYS A CA 1
ATOM 677 C C . LYS A 1 84 ? -10.522 -5.758 24.335 1.00 96.44 84 LYS A C 1
ATOM 679 O O . LYS A 1 84 ? -9.385 -5.988 23.927 1.00 96.44 84 LYS A O 1
ATOM 684 N N . SER A 1 85 ? -11.612 -6.080 23.630 1.00 97.44 85 SER A N 1
ATOM 685 C CA . SER A 1 85 ? -11.543 -6.684 22.290 1.00 97.44 85 SER A CA 1
ATOM 686 C C . SER A 1 85 ? -10.824 -5.772 21.290 1.00 97.44 85 SER A C 1
ATOM 688 O O . SER A 1 85 ? -9.960 -6.229 20.542 1.00 97.44 85 SER A O 1
ATOM 690 N N . ASN A 1 86 ? -11.119 -4.471 21.302 1.00 97.31 86 ASN A N 1
ATOM 691 C CA . ASN A 1 86 ? -10.443 -3.506 20.436 1.00 97.31 86 ASN A CA 1
ATOM 692 C C . ASN A 1 86 ? -8.958 -3.348 20.789 1.00 97.31 86 ASN A C 1
ATOM 694 O O . ASN A 1 86 ? -8.132 -3.303 19.883 1.00 97.31 86 ASN A O 1
ATOM 698 N N . ILE A 1 87 ? -8.598 -3.336 22.077 1.00 98.00 87 ILE A N 1
ATOM 699 C CA . ILE A 1 87 ? -7.196 -3.303 22.519 1.00 98.00 87 ILE A CA 1
ATOM 700 C C . ILE A 1 87 ? -6.425 -4.508 21.979 1.00 98.00 87 ILE A C 1
ATOM 702 O O . ILE A 1 87 ? -5.328 -4.335 21.449 1.00 98.00 87 ILE A O 1
ATOM 706 N N . ALA A 1 88 ? -7.001 -5.712 22.060 1.00 97.12 88 ALA A N 1
ATOM 707 C CA . ALA A 1 88 ? -6.382 -6.917 21.511 1.00 97.12 88 ALA A CA 1
ATOM 708 C C . ALA A 1 88 ? -6.136 -6.789 19.997 1.00 97.12 88 ALA A C 1
ATOM 710 O O . ALA A 1 88 ? -5.015 -7.011 19.540 1.00 97.12 88 ALA A O 1
ATOM 711 N N . LYS A 1 89 ? -7.136 -6.321 19.236 1.00 98.12 89 LYS A N 1
ATOM 712 C CA . LYS A 1 89 ? -7.000 -6.066 17.790 1.00 98.12 89 LYS A CA 1
ATOM 713 C C . LYS A 1 89 ? -5.908 -5.040 17.480 1.00 98.12 89 LYS A C 1
ATOM 715 O O . LYS A 1 89 ? -5.085 -5.258 16.596 1.00 98.12 89 LYS A O 1
ATOM 720 N N . TYR A 1 90 ? -5.860 -3.921 18.205 1.00 98.25 90 TYR A N 1
ATOM 721 C CA . TYR A 1 90 ? -4.825 -2.907 17.986 1.00 98.25 90 TYR A CA 1
ATOM 722 C C . TYR A 1 90 ? -3.429 -3.422 18.334 1.00 98.25 90 TYR A C 1
ATOM 724 O O . TYR A 1 90 ? -2.469 -3.097 17.637 1.00 98.25 90 TYR A O 1
ATOM 732 N N . ARG A 1 91 ? -3.308 -4.283 19.347 1.00 97.69 91 ARG A N 1
ATOM 733 C CA . ARG A 1 91 ? -2.044 -4.939 19.691 1.00 97.69 91 ARG A CA 1
ATOM 734 C C . ARG A 1 91 ? -1.564 -5.871 18.574 1.00 97.69 91 ARG A C 1
ATOM 736 O O . ARG A 1 91 ? -0.379 -5.866 18.255 1.00 97.69 91 ARG A O 1
ATOM 743 N N . GLU A 1 92 ? -2.463 -6.607 17.923 1.00 98.00 92 GLU A N 1
ATOM 744 C CA . GLU A 1 92 ? -2.134 -7.413 16.736 1.00 98.00 92 GLU A CA 1
ATOM 745 C C . GLU A 1 92 ? -1.673 -6.552 15.549 1.00 98.00 92 GLU A C 1
ATOM 747 O O . GLU A 1 92 ? -0.692 -6.891 14.879 1.00 98.00 92 GLU A O 1
ATOM 752 N N . ILE A 1 93 ? -2.326 -5.408 15.317 1.00 97.62 93 ILE A N 1
ATOM 753 C CA . ILE A 1 93 ? -1.930 -4.452 14.271 1.00 97.62 93 ILE A CA 1
ATOM 754 C C . ILE A 1 93 ? -0.530 -3.891 14.554 1.00 97.62 93 ILE A C 1
ATOM 756 O O . ILE A 1 93 ? 0.309 -3.882 13.655 1.00 97.62 93 ILE A O 1
ATOM 760 N N . ILE A 1 94 ? -0.244 -3.492 15.799 1.00 97.25 94 ILE A N 1
ATOM 761 C CA . ILE A 1 94 ? 1.085 -3.019 16.222 1.00 97.25 94 ILE A CA 1
ATOM 762 C C . ILE A 1 94 ? 2.145 -4.106 16.005 1.00 97.25 94 ILE A C 1
ATOM 764 O O . ILE A 1 94 ? 3.191 -3.835 15.420 1.00 97.25 94 ILE A O 1
ATOM 768 N N . ASN A 1 95 ? 1.869 -5.353 16.392 1.00 96.06 95 ASN A N 1
ATOM 769 C CA . ASN A 1 95 ? 2.797 -6.468 16.175 1.00 96.06 95 ASN A CA 1
ATOM 770 C C . ASN A 1 95 ? 3.061 -6.729 14.685 1.00 96.06 95 ASN A C 1
ATOM 772 O O . ASN A 1 95 ? 4.186 -7.030 14.283 1.00 96.06 95 ASN A O 1
ATOM 776 N N . THR A 1 96 ? 2.033 -6.592 13.849 1.00 96.81 96 THR A N 1
ATOM 777 C CA . THR A 1 96 ? 2.175 -6.704 12.393 1.00 96.81 96 THR A CA 1
ATOM 778 C C . THR A 1 96 ? 3.032 -5.565 11.838 1.00 96.81 96 THR A C 1
ATOM 780 O O . THR A 1 96 ? 3.920 -5.817 11.022 1.00 96.81 96 THR A O 1
ATOM 783 N N . ALA A 1 97 ? 2.830 -4.337 12.324 1.00 95.62 97 ALA A N 1
ATOM 784 C CA . ALA A 1 97 ? 3.628 -3.174 11.948 1.00 95.62 97 ALA A CA 1
ATOM 785 C C . ALA A 1 97 ? 5.108 -3.338 12.334 1.00 95.62 97 ALA A C 1
ATOM 787 O O . ALA A 1 97 ? 5.968 -3.107 11.493 1.00 95.62 97 ALA A O 1
ATOM 788 N N . ILE A 1 98 ? 5.416 -3.859 13.530 1.00 96.00 98 ILE A N 1
ATOM 789 C CA . ILE A 1 98 ? 6.797 -4.164 13.960 1.00 96.00 98 ILE A CA 1
ATOM 790 C C . ILE A 1 98 ? 7.509 -5.073 12.949 1.00 96.00 98 ILE A C 1
ATOM 792 O O . ILE A 1 98 ? 8.661 -4.836 12.574 1.00 96.00 98 ILE A O 1
ATOM 796 N N . ASN A 1 99 ? 6.824 -6.122 12.490 1.00 95.50 99 ASN A N 1
ATOM 797 C CA . ASN A 1 99 ? 7.386 -7.046 11.510 1.00 95.50 99 ASN A CA 1
ATOM 798 C C . ASN A 1 99 ? 7.566 -6.382 10.137 1.00 95.50 99 ASN A C 1
ATOM 800 O O . ASN A 1 99 ? 8.590 -6.593 9.486 1.00 95.50 99 ASN A O 1
ATOM 804 N N . ALA A 1 100 ? 6.601 -5.566 9.704 1.00 95.44 100 ALA A N 1
ATOM 805 C CA . ALA A 1 100 ? 6.693 -4.817 8.455 1.00 95.44 100 ALA A CA 1
ATOM 806 C C . ALA A 1 100 ? 7.861 -3.815 8.475 1.00 95.44 100 ALA A C 1
ATOM 808 O O . ALA A 1 100 ? 8.651 -3.787 7.531 1.00 95.44 100 ALA A O 1
ATOM 809 N N . ASP A 1 101 ? 8.035 -3.073 9.570 1.00 95.94 101 ASP A N 1
ATOM 810 C CA . ASP A 1 101 ? 9.122 -2.108 9.755 1.00 95.94 101 ASP A CA 1
ATOM 811 C C . ASP A 1 101 ? 10.492 -2.783 9.705 1.00 95.94 101 ASP A C 1
ATOM 813 O O . ASP A 1 101 ? 11.423 -2.265 9.083 1.00 95.94 101 ASP A O 1
ATOM 817 N N . LYS A 1 102 ? 10.615 -3.978 10.296 1.00 95.56 102 LYS A N 1
ATOM 818 C CA . LYS A 1 102 ? 11.836 -4.784 10.191 1.00 95.56 102 LYS A CA 1
ATOM 819 C C . LYS A 1 102 ? 12.145 -5.136 8.736 1.00 95.56 102 LYS A C 1
ATOM 821 O O . LYS A 1 102 ? 13.261 -4.909 8.279 1.00 95.56 102 LYS A O 1
ATOM 826 N N . VAL A 1 103 ? 11.156 -5.629 7.988 1.00 96.81 103 VAL A N 1
ATOM 827 C CA . VAL A 1 103 ? 11.327 -5.962 6.564 1.00 96.81 103 VAL A CA 1
ATOM 828 C C . VAL A 1 103 ? 11.713 -4.728 5.746 1.00 96.81 103 VAL A C 1
ATOM 830 O O . VAL A 1 103 ? 12.568 -4.822 4.864 1.00 96.81 103 VAL A O 1
ATOM 833 N N . ILE A 1 104 ? 11.105 -3.571 6.024 1.00 96.06 104 ILE A N 1
ATOM 834 C CA . ILE A 1 104 ? 11.431 -2.306 5.355 1.00 96.06 104 ILE A CA 1
ATOM 835 C C . ILE A 1 104 ? 12.873 -1.898 5.663 1.00 96.06 104 ILE A C 1
ATOM 837 O O . ILE A 1 104 ? 13.607 -1.567 4.734 1.00 96.06 104 ILE A O 1
ATOM 841 N N . ARG A 1 105 ? 13.304 -1.974 6.927 1.00 95.38 105 ARG A N 1
ATOM 842 C CA . ARG A 1 105 ? 14.675 -1.651 7.342 1.00 95.38 105 ARG A CA 1
ATOM 843 C C . ARG A 1 105 ? 15.700 -2.562 6.675 1.00 95.38 105 ARG A C 1
ATOM 845 O O . ARG A 1 105 ? 16.656 -2.064 6.088 1.00 95.38 105 ARG A O 1
ATOM 852 N N . ASP A 1 106 ? 15.470 -3.870 6.696 1.00 96.31 106 ASP A N 1
ATOM 853 C CA . ASP A 1 106 ? 16.373 -4.848 6.083 1.00 96.31 106 ASP A CA 1
ATOM 854 C C . ASP A 1 106 ? 16.495 -4.605 4.568 1.00 96.31 106 ASP A C 1
ATOM 856 O O . ASP A 1 106 ? 17.596 -4.594 4.009 1.00 96.31 106 ASP A O 1
ATOM 860 N N . LYS A 1 107 ? 15.368 -4.333 3.890 1.00 96.56 107 LYS A N 1
ATOM 861 C CA . LYS A 1 107 ? 15.364 -3.972 2.465 1.00 96.56 107 LYS A CA 1
ATOM 862 C C . LYS A 1 107 ? 16.056 -2.640 2.208 1.00 96.56 107 LYS A C 1
ATOM 864 O O . LYS A 1 107 ? 16.763 -2.526 1.208 1.00 96.56 107 LYS A O 1
ATOM 869 N N . PHE A 1 108 ? 15.856 -1.644 3.061 1.00 96.12 108 PHE A N 1
ATOM 870 C CA . PHE A 1 108 ? 16.506 -0.351 2.916 1.00 96.12 108 PHE A CA 1
ATOM 871 C C . PHE A 1 108 ? 18.022 -0.493 2.999 1.00 96.12 108 PHE A C 1
ATOM 873 O O . PHE A 1 108 ? 18.708 -0.091 2.063 1.00 96.12 108 PHE A O 1
ATOM 880 N N . GLU A 1 109 ? 18.533 -1.144 4.045 1.00 96.19 109 GLU A N 1
ATOM 881 C CA . GLU A 1 109 ? 19.971 -1.354 4.236 1.00 96.19 109 GLU A CA 1
ATOM 882 C C . GLU A 1 109 ? 20.594 -2.139 3.077 1.00 96.19 109 GLU A C 1
ATOM 884 O O . GLU A 1 109 ? 21.617 -1.728 2.524 1.00 96.19 109 GLU A O 1
ATOM 889 N N . ALA A 1 110 ? 19.928 -3.205 2.618 1.00 97.38 110 ALA A N 1
ATOM 890 C CA . ALA A 1 110 ? 20.394 -4.003 1.485 1.00 97.38 110 ALA A CA 1
ATOM 891 C C . ALA A 1 110 ? 20.572 -3.182 0.190 1.00 97.38 110 ALA A C 1
ATOM 893 O O . ALA A 1 110 ? 21.477 -3.455 -0.600 1.00 97.38 110 ALA A O 1
ATOM 894 N N . HIS A 1 111 ? 19.736 -2.162 -0.031 1.00 95.38 111 HIS A N 1
ATOM 895 C CA . HIS A 1 111 ? 19.745 -1.353 -1.258 1.00 95.38 111 HIS A CA 1
ATOM 896 C C . HIS A 1 111 ? 20.309 0.063 -1.056 1.00 95.38 111 HIS A C 1
ATOM 898 O O 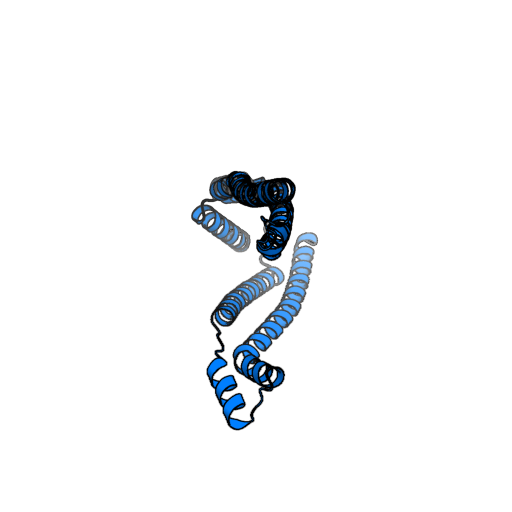. HIS A 1 111 ? 20.420 0.828 -2.023 1.00 95.38 111 HIS A O 1
ATOM 904 N N . ARG A 1 112 ? 20.716 0.414 0.173 1.00 94.88 112 ARG A N 1
ATOM 905 C CA . ARG A 1 112 ? 21.126 1.765 0.583 1.00 94.88 112 ARG A CA 1
ATOM 906 C C . ARG A 1 112 ? 22.227 2.330 -0.303 1.00 94.88 112 ARG A C 1
ATOM 908 O O . ARG A 1 112 ? 22.139 3.464 -0.768 1.00 94.88 112 ARG A O 1
ATOM 915 N N . ARG A 1 113 ? 23.233 1.509 -0.620 1.00 91.94 113 ARG A N 1
ATOM 916 C CA . ARG A 1 113 ? 24.347 1.891 -1.504 1.00 91.94 113 ARG A CA 1
ATOM 917 C C . ARG A 1 113 ? 23.871 2.292 -2.902 1.00 91.94 113 ARG A C 1
ATOM 919 O O . ARG A 1 113 ? 24.303 3.320 -3.413 1.00 91.94 113 ARG A O 1
ATOM 926 N N . GLY A 1 114 ? 23.000 1.495 -3.524 1.00 89.56 114 GLY A N 1
ATOM 927 C CA . GLY A 1 114 ? 22.497 1.768 -4.874 1.00 89.56 114 GLY A CA 1
ATOM 928 C C . GLY A 1 114 ? 21.679 3.059 -4.928 1.00 89.56 114 GLY A C 1
ATOM 929 O O . GLY A 1 114 ? 21.882 3.888 -5.815 1.00 89.56 114 GLY A O 1
ATOM 930 N N . MET A 1 115 ? 20.823 3.274 -3.926 1.00 91.44 115 MET A N 1
ATOM 931 C CA . MET A 1 115 ? 20.066 4.521 -3.773 1.00 91.44 115 MET A CA 1
ATOM 932 C C . MET A 1 115 ? 20.978 5.721 -3.502 1.00 91.44 115 MET A C 1
ATOM 934 O O . MET A 1 115 ? 20.739 6.800 -4.042 1.00 91.44 115 MET A O 1
ATOM 938 N N . GLY A 1 116 ? 22.053 5.533 -2.732 1.00 91.94 116 GLY A N 1
ATOM 939 C CA . GLY A 1 116 ? 23.079 6.551 -2.505 1.00 91.94 116 GLY A CA 1
ATOM 940 C C . GLY A 1 116 ? 23.766 6.992 -3.797 1.00 91.94 116 GLY A C 1
ATOM 941 O O . GLY A 1 116 ? 23.900 8.189 -4.035 1.00 91.94 116 GLY A O 1
ATOM 942 N N . LEU A 1 117 ? 24.115 6.049 -4.678 1.00 90.31 117 LEU A N 1
ATOM 943 C CA . LEU A 1 117 ? 24.692 6.364 -5.991 1.00 90.31 117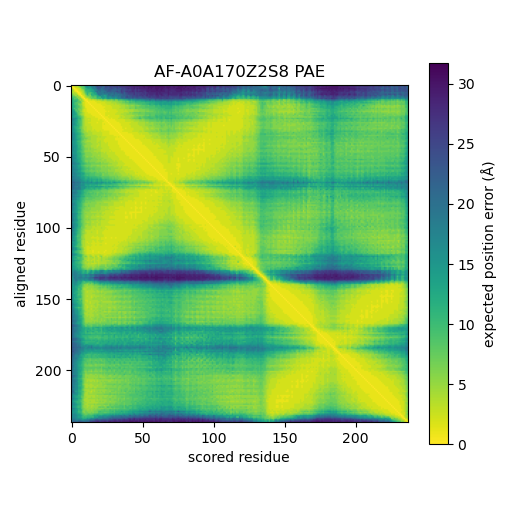 LEU A CA 1
ATOM 944 C C . LEU A 1 117 ? 23.722 7.158 -6.876 1.00 90.31 117 LEU A C 1
ATOM 946 O O . LEU A 1 117 ? 24.123 8.155 -7.470 1.00 90.31 117 LEU A O 1
ATOM 950 N N . LEU A 1 118 ? 22.446 6.759 -6.926 1.00 89.69 118 LEU A N 1
ATOM 951 C CA . LEU A 1 118 ? 21.412 7.496 -7.667 1.00 89.69 118 LEU A CA 1
ATOM 952 C C . LEU A 1 118 ? 21.169 8.896 -7.087 1.00 89.69 118 LEU A C 1
ATOM 954 O O . LEU A 1 118 ? 20.918 9.835 -7.838 1.00 89.69 118 LEU A O 1
ATOM 958 N N . SER A 1 119 ? 21.278 9.042 -5.766 1.00 91.94 119 SER A N 1
ATOM 959 C CA . SER A 1 119 ? 21.098 10.317 -5.062 1.00 91.94 119 SER A CA 1
ATOM 960 C C . SER A 1 119 ? 22.302 11.253 -5.196 1.00 91.94 119 SER A C 1
ATOM 962 O O . SER A 1 119 ? 22.144 12.463 -5.093 1.00 91.94 119 SER A O 1
ATOM 964 N N . GLY A 1 120 ? 23.502 10.716 -5.445 1.00 87.00 120 GLY A N 1
ATOM 965 C CA . GLY A 1 120 ? 24.737 11.487 -5.629 1.00 87.00 120 GLY A CA 1
ATOM 966 C C . GLY A 1 120 ? 24.850 12.203 -6.981 1.00 87.00 120 GLY A C 1
ATOM 967 O O . GLY A 1 120 ? 25.827 12.912 -7.222 1.00 87.00 120 GLY A O 1
ATOM 968 N N . GLY A 1 121 ? 23.874 12.014 -7.872 1.00 83.38 121 GLY A N 1
ATOM 969 C CA . GLY A 1 121 ? 23.817 12.668 -9.173 1.00 83.38 121 GLY A CA 1
ATOM 970 C C . GLY A 1 121 ? 24.763 12.083 -10.221 1.00 83.38 121 GLY A C 1
ATOM 971 O O . GLY A 1 121 ? 25.481 11.102 -10.015 1.00 83.38 121 GLY A O 1
ATOM 972 N N . ILE A 1 122 ? 24.741 12.708 -11.399 1.00 82.81 122 ILE A N 1
ATOM 973 C CA . ILE A 1 122 ? 25.352 12.177 -12.624 1.00 82.81 122 ILE A CA 1
ATOM 974 C C . ILE A 1 122 ? 26.861 11.947 -12.472 1.00 82.81 122 ILE A C 1
ATOM 976 O O . ILE A 1 122 ? 27.367 10.921 -12.922 1.00 82.81 122 ILE A O 1
ATOM 980 N N . GLU A 1 123 ? 27.581 12.876 -11.843 1.00 81.06 123 GLU A N 1
ATOM 981 C CA . GLU A 1 123 ? 29.038 12.781 -11.689 1.00 81.06 123 GLU A CA 1
ATOM 982 C C . GLU A 1 123 ? 29.443 11.650 -10.736 1.00 81.06 123 GLU A C 1
ATOM 984 O O . GLU A 1 123 ? 30.332 10.861 -11.056 1.00 81.06 123 GLU A O 1
ATOM 989 N N . SER A 1 124 ? 28.728 11.487 -9.617 1.00 81.44 124 SER A N 1
ATOM 990 C CA . SER A 1 124 ? 28.960 10.382 -8.677 1.00 81.44 124 SER A CA 1
ATOM 991 C C . SER A 1 124 ? 28.704 9.017 -9.329 1.00 81.44 124 SER A C 1
ATOM 993 O O . SER A 1 124 ? 29.506 8.086 -9.198 1.00 81.44 124 SER A O 1
ATOM 995 N N . MET A 1 125 ? 27.635 8.915 -10.127 1.00 81.88 125 MET A N 1
ATOM 996 C CA . MET A 1 125 ? 27.345 7.707 -10.898 1.00 81.88 125 MET A CA 1
ATOM 997 C C . MET A 1 125 ? 28.411 7.421 -11.958 1.00 81.88 125 MET A C 1
ATOM 999 O O . MET A 1 125 ? 28.868 6.286 -12.052 1.00 81.88 125 MET A O 1
ATOM 1003 N N . LYS A 1 126 ? 28.835 8.424 -12.742 1.00 78.69 126 LYS A N 1
ATOM 1004 C CA . LYS A 1 126 ? 29.882 8.258 -13.770 1.00 78.69 126 LYS A CA 1
ATOM 1005 C C . LYS A 1 126 ? 31.171 7.699 -13.172 1.00 78.69 126 LYS A C 1
ATOM 1007 O O . LYS A 1 126 ? 31.738 6.780 -13.749 1.00 78.69 126 LYS A O 1
ATOM 1012 N N . ASN A 1 127 ? 31.583 8.212 -12.014 1.00 81.75 127 ASN A N 1
ATOM 1013 C CA . ASN A 1 127 ? 32.795 7.773 -11.319 1.00 81.75 127 ASN A CA 1
ATOM 1014 C C . ASN A 1 127 ? 32.680 6.355 -10.738 1.00 81.75 127 ASN A C 1
ATOM 1016 O O . ASN A 1 127 ? 33.691 5.698 -10.511 1.00 81.75 127 ASN A O 1
ATOM 1020 N N . SER A 1 128 ? 31.455 5.883 -10.505 1.00 81.12 128 SER A N 1
ATOM 1021 C CA . SER A 1 128 ? 31.178 4.558 -9.939 1.00 81.12 128 SER A CA 1
ATOM 1022 C C . SER A 1 128 ? 30.963 3.473 -10.998 1.00 81.12 128 SER A C 1
ATOM 1024 O O . SER A 1 128 ? 30.917 2.290 -10.662 1.00 81.12 128 SER A O 1
ATOM 1026 N N . LEU A 1 129 ? 30.804 3.854 -12.270 1.00 78.00 129 LEU A N 1
ATOM 1027 C CA . LEU A 1 129 ? 30.602 2.921 -13.372 1.00 78.00 129 LEU A CA 1
ATOM 1028 C C . LEU A 1 129 ? 31.953 2.455 -13.942 1.00 78.00 129 LEU A C 1
ATOM 1030 O O . LEU A 1 129 ? 32.838 3.280 -14.177 1.00 78.00 129 LEU A O 1
ATOM 1034 N N . PRO A 1 130 ? 32.124 1.151 -14.221 1.00 76.31 130 PRO A N 1
ATOM 1035 C CA . PRO A 1 130 ? 33.310 0.670 -14.913 1.00 76.31 130 PRO A CA 1
ATOM 1036 C C . PRO A 1 130 ? 33.397 1.293 -16.311 1.00 76.31 130 PRO A C 1
ATOM 1038 O O . PRO A 1 130 ? 32.398 1.415 -17.027 1.00 76.31 130 PRO A O 1
ATOM 1041 N N . HIS A 1 131 ? 34.608 1.679 -16.711 1.00 67.62 131 HIS A N 1
ATOM 1042 C CA . HIS A 1 131 ? 34.852 2.206 -18.048 1.00 67.62 131 HIS A CA 1
ATOM 1043 C C . HIS A 1 131 ? 34.683 1.070 -19.065 1.00 67.62 131 HIS A C 1
ATOM 1045 O O . HIS A 1 131 ? 35.287 0.009 -18.890 1.00 67.62 131 HIS A O 1
ATOM 1051 N N . PRO A 1 132 ? 33.874 1.247 -20.124 1.00 64.06 132 PRO A N 1
ATOM 1052 C CA . PRO A 1 132 ? 33.731 0.212 -21.134 1.00 64.06 132 PRO A CA 1
ATOM 1053 C C . PRO A 1 132 ? 35.075 -0.016 -21.832 1.00 64.06 132 PRO A C 1
ATOM 1055 O O . PRO A 1 132 ? 35.767 0.941 -22.184 1.00 64.06 132 PRO A O 1
ATOM 1058 N N . GLY A 1 133 ? 35.421 -1.284 -22.068 1.00 60.62 133 GLY A N 1
ATOM 1059 C CA . GLY A 1 133 ? 36.560 -1.647 -22.907 1.00 60.62 133 GLY A CA 1
ATOM 1060 C C . GLY A 1 133 ? 36.459 -1.044 -24.317 1.00 60.62 133 GLY A C 1
ATOM 1061 O O . GLY A 1 133 ? 35.400 -0.600 -24.781 1.00 60.62 133 GLY A O 1
ATOM 1062 N N . SER A 1 134 ? 37.581 -1.028 -25.033 1.00 53.12 134 SER A N 1
ATOM 1063 C CA . SER A 1 134 ? 37.692 -0.461 -26.384 1.00 53.12 134 SER A CA 1
ATOM 1064 C C . SER A 1 134 ? 36.783 -1.136 -27.430 1.00 53.12 134 SER A C 1
ATOM 1066 O O . SER A 1 1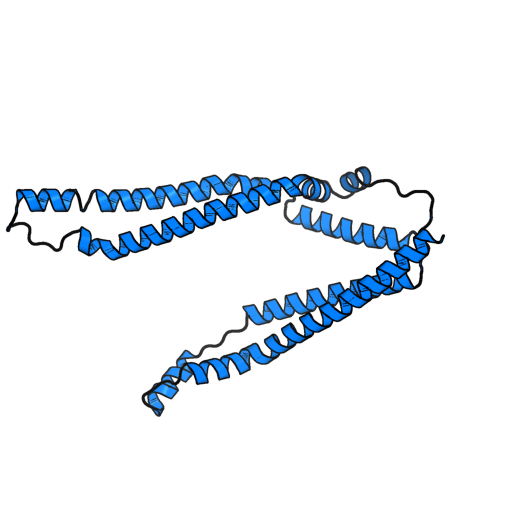34 ? 36.499 -0.512 -28.452 1.00 53.12 134 SER A O 1
ATOM 1068 N N . GLY A 1 135 ? 36.196 -2.306 -27.150 1.00 54.41 135 GLY A N 1
ATOM 1069 C CA . GLY A 1 135 ? 35.202 -2.973 -28.003 1.00 54.41 135 GLY A CA 1
ATOM 1070 C C . GLY A 1 135 ? 33.955 -2.115 -28.252 1.00 54.41 135 GLY A C 1
ATOM 1071 O O . GLY A 1 135 ? 33.281 -1.647 -27.331 1.00 54.41 135 GLY A O 1
ATOM 1072 N N . GLY A 1 136 ? 33.676 -1.796 -29.513 1.00 52.81 136 GLY A N 1
ATOM 1073 C CA . GLY A 1 136 ? 32.508 -1.011 -29.894 1.00 52.81 136 GLY A CA 1
ATOM 1074 C C . GLY A 1 136 ? 31.249 -1.856 -29.978 1.00 52.81 136 GLY A C 1
ATOM 1075 O O . GLY A 1 136 ? 31.191 -2.752 -30.801 1.00 52.81 136 GLY A O 1
ATOM 1076 N N . ALA A 1 137 ? 30.212 -1.525 -29.200 1.00 59.00 137 ALA A N 1
ATOM 1077 C CA . ALA A 1 137 ? 28.875 -2.063 -29.448 1.00 59.00 137 ALA A CA 1
ATOM 1078 C C . ALA A 1 137 ? 28.413 -1.626 -30.850 1.00 59.00 137 ALA A C 1
ATOM 1080 O O . ALA A 1 137 ? 28.161 -0.426 -31.071 1.00 59.00 137 ALA A O 1
ATOM 1081 N N . GLN A 1 138 ? 28.368 -2.579 -31.780 1.00 64.12 138 GLN A N 1
ATOM 1082 C CA . GLN A 1 138 ? 27.735 -2.419 -33.083 1.00 64.12 138 GLN A CA 1
ATOM 1083 C C . GLN A 1 138 ? 26.214 -2.344 -32.882 1.00 64.12 138 GLN A C 1
ATOM 1085 O O . GLN A 1 138 ? 25.671 -2.953 -31.962 1.00 64.12 138 GLN A O 1
ATOM 1090 N N . ASP A 1 139 ? 25.551 -1.491 -33.661 1.00 73.69 139 ASP A N 1
ATOM 1091 C CA . ASP A 1 139 ? 24.089 -1.382 -33.667 1.00 73.69 139 ASP A CA 1
ATOM 1092 C C . ASP A 1 139 ? 23.580 -2.531 -34.544 1.00 73.69 139 ASP A C 1
ATOM 1094 O O . ASP A 1 139 ? 23.543 -2.400 -35.764 1.00 73.69 139 ASP A O 1
ATOM 1098 N N . THR A 1 140 ? 23.327 -3.684 -33.922 1.00 83.12 140 THR A N 1
ATOM 1099 C CA . THR A 1 140 ? 22.776 -4.874 -34.586 1.00 83.12 140 THR A CA 1
ATOM 1100 C C . THR A 1 140 ? 21.260 -4.758 -34.693 1.00 83.12 140 THR A C 1
ATOM 1102 O O . THR A 1 140 ? 20.639 -3.994 -33.941 1.00 83.12 140 THR A O 1
ATOM 1105 N N . ASP A 1 141 ? 20.648 -5.528 -35.587 1.00 86.75 141 ASP A N 1
ATOM 1106 C CA . ASP A 1 141 ? 19.190 -5.558 -35.719 1.00 86.75 141 ASP A CA 1
ATOM 1107 C C . ASP A 1 141 ? 18.521 -6.034 -34.419 1.00 86.75 141 ASP A C 1
ATOM 1109 O O . ASP A 1 141 ? 17.571 -5.398 -33.962 1.00 86.75 141 ASP A O 1
ATOM 1113 N N . ALA A 1 142 ? 19.111 -7.015 -33.723 1.00 86.25 142 ALA A N 1
ATOM 1114 C CA . ALA A 1 142 ? 18.689 -7.423 -32.379 1.00 86.25 142 ALA A CA 1
ATOM 1115 C C . ALA A 1 142 ? 18.701 -6.251 -31.375 1.00 86.25 142 ALA A C 1
ATOM 1117 O O . ALA A 1 142 ? 17.787 -6.089 -30.564 1.00 86.25 142 ALA A O 1
ATOM 1118 N N . SER A 1 143 ? 19.702 -5.366 -31.449 1.00 85.06 143 SER A N 1
ATOM 1119 C CA . SER A 1 143 ? 19.803 -4.198 -30.563 1.00 85.06 143 SER A CA 1
ATOM 1120 C C . SER A 1 143 ? 18.790 -3.083 -30.872 1.00 85.06 143 SER A C 1
ATOM 1122 O O . SER A 1 143 ? 18.440 -2.311 -29.972 1.00 85.06 143 SER A O 1
ATOM 1124 N N . ARG A 1 144 ? 18.317 -2.989 -32.123 1.00 88.81 144 ARG A N 1
ATOM 1125 C CA . ARG A 1 144 ? 17.222 -2.091 -32.527 1.00 88.81 144 ARG A CA 1
ATOM 1126 C C . ARG A 1 144 ? 15.881 -2.661 -32.098 1.00 88.81 144 ARG A C 1
ATOM 1128 O O . ARG A 1 144 ? 15.141 -1.965 -31.415 1.00 88.81 144 ARG A O 1
ATOM 1135 N N . LEU A 1 145 ? 15.645 -3.942 -32.375 1.00 91.06 145 LEU A N 1
ATOM 1136 C CA . LEU A 1 145 ? 14.444 -4.650 -31.945 1.00 91.06 145 LEU A CA 1
ATOM 1137 C C . LEU A 1 145 ? 14.256 -4.560 -30.426 1.00 91.06 145 LEU A C 1
ATOM 1139 O O . LEU A 1 145 ? 13.178 -4.216 -29.958 1.00 91.06 145 LEU A O 1
ATOM 1143 N N . LEU A 1 146 ? 15.312 -4.782 -29.637 1.00 89.00 146 LEU A N 1
ATOM 1144 C CA . LEU A 1 146 ? 15.246 -4.610 -28.183 1.00 89.00 146 LEU A CA 1
ATOM 1145 C C . LEU A 1 146 ? 14.841 -3.197 -27.760 1.00 89.00 146 LEU A C 1
ATOM 1147 O O . LEU A 1 146 ? 14.163 -3.046 -26.750 1.00 89.00 146 LEU A O 1
ATOM 1151 N N . ARG A 1 147 ? 15.254 -2.163 -28.497 1.00 88.06 147 ARG A N 1
ATOM 1152 C CA . ARG A 1 147 ? 14.877 -0.777 -28.197 1.00 88.06 147 ARG A CA 1
ATOM 1153 C C . ARG A 1 147 ? 13.384 -0.566 -28.421 1.00 88.06 147 ARG A C 1
ATOM 1155 O O . ARG A 1 147 ? 12.725 -0.074 -27.513 1.00 88.06 147 ARG A O 1
ATOM 1162 N N . ASP A 1 148 ? 12.872 -1.031 -29.554 1.00 92.12 148 ASP A N 1
ATOM 1163 C CA . ASP A 1 148 ? 11.451 -0.936 -29.892 1.00 92.12 148 ASP A CA 1
ATOM 1164 C C . ASP A 1 148 ? 10.598 -1.714 -28.874 1.00 92.12 148 ASP A C 1
ATOM 1166 O O . ASP A 1 148 ? 9.618 -1.194 -28.344 1.00 92.12 148 ASP A O 1
ATOM 1170 N N . LEU A 1 149 ? 11.035 -2.919 -28.487 1.00 92.88 149 LEU A N 1
ATOM 1171 C CA . LEU A 1 149 ? 10.387 -3.712 -27.436 1.00 92.88 149 LEU A CA 1
ATOM 1172 C C . LEU A 1 149 ? 10.421 -3.009 -26.069 1.00 92.88 149 LEU A C 1
ATOM 1174 O O . LEU A 1 149 ? 9.464 -3.097 -25.303 1.00 92.88 149 LEU A O 1
ATOM 1178 N N . MET A 1 150 ? 11.510 -2.313 -25.728 1.00 90.38 150 MET A N 1
ATOM 1179 C CA . MET A 1 150 ? 11.580 -1.522 -24.494 1.00 90.38 150 MET A CA 1
ATOM 1180 C C . MET A 1 150 ? 10.667 -0.295 -24.529 1.00 90.38 150 MET A C 1
ATOM 1182 O O . MET A 1 150 ? 10.236 0.142 -23.463 1.00 90.38 150 MET A O 1
ATOM 1186 N N . ASP A 1 151 ? 10.373 0.260 -25.701 1.00 90.44 151 ASP A N 1
ATOM 1187 C CA . ASP A 1 151 ? 9.397 1.341 -25.845 1.00 90.44 151 ASP A CA 1
ATOM 1188 C C . ASP A 1 151 ? 7.964 0.793 -25.721 1.00 90.44 151 ASP A C 1
ATOM 1190 O O . ASP A 1 151 ? 7.165 1.373 -24.986 1.00 90.44 151 ASP A O 1
ATOM 1194 N N . GLU A 1 152 ? 7.675 -0.397 -26.274 1.00 92.94 152 GLU A N 1
ATOM 1195 C CA . GLU A 1 152 ? 6.417 -1.124 -26.014 1.00 92.94 152 GLU A CA 1
ATOM 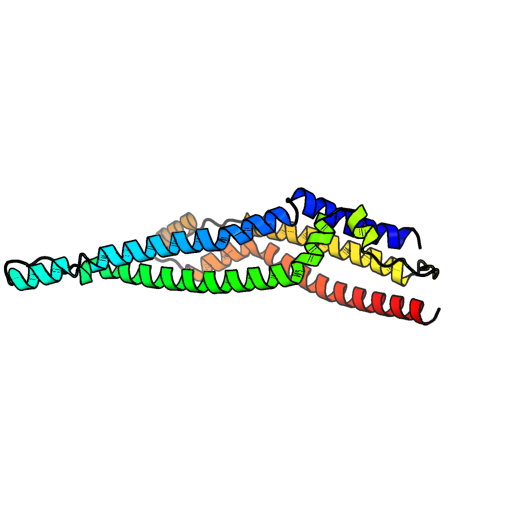1196 C C . GLU A 1 152 ? 6.204 -1.381 -24.503 1.00 92.94 152 GLU A C 1
ATOM 1198 O O . GLU A 1 152 ? 5.078 -1.287 -24.007 1.00 92.94 152 GLU A O 1
ATOM 1203 N N . VAL A 1 153 ? 7.274 -1.667 -23.741 1.00 92.06 153 VAL A N 1
ATOM 1204 C CA . VAL A 1 153 ? 7.204 -1.828 -22.273 1.00 92.06 153 VAL A CA 1
ATOM 1205 C C . VAL A 1 153 ? 6.792 -0.528 -21.585 1.00 92.06 153 VAL A C 1
ATOM 1207 O O . VAL A 1 153 ? 5.980 -0.567 -20.660 1.00 92.06 153 VAL A O 1
ATOM 1210 N N . GLU A 1 154 ? 7.354 0.613 -21.988 1.00 88.19 154 GLU A N 1
ATOM 1211 C CA . GLU A 1 154 ? 6.992 1.902 -21.388 1.00 88.19 154 GLU A CA 1
ATOM 1212 C C . GLU A 1 154 ? 5.553 2.301 -21.750 1.00 88.19 154 GLU A C 1
ATOM 1214 O O . GLU A 1 154 ? 4.818 2.756 -20.873 1.00 88.19 154 GLU A O 1
ATOM 1219 N N . THR A 1 155 ? 5.099 2.029 -22.979 1.00 92.06 155 THR A N 1
ATOM 1220 C CA . THR A 1 155 ? 3.684 2.190 -23.356 1.00 92.06 155 THR A CA 1
ATOM 1221 C C . THR A 1 155 ? 2.773 1.336 -22.475 1.00 92.06 155 THR A C 1
ATOM 1223 O O . THR A 1 155 ? 1.802 1.849 -21.924 1.00 92.06 155 THR A O 1
ATOM 1226 N N . LEU A 1 156 ? 3.110 0.059 -22.263 1.00 93.06 156 LEU A N 1
ATOM 1227 C CA . LEU A 1 156 ? 2.307 -0.842 -21.433 1.00 93.06 156 LEU A CA 1
ATOM 1228 C C . LEU A 1 156 ? 2.221 -0.380 -19.967 1.00 93.06 156 LEU A C 1
ATOM 1230 O O . LEU A 1 156 ? 1.191 -0.566 -19.321 1.00 93.06 156 LEU A O 1
ATOM 1234 N N . LYS A 1 157 ? 3.289 0.218 -19.425 1.00 91.25 157 LYS A N 1
ATOM 1235 C CA . LYS A 1 157 ? 3.268 0.817 -18.080 1.00 91.25 157 LYS A CA 1
ATOM 1236 C C . LYS A 1 157 ? 2.359 2.043 -18.023 1.00 91.25 157 LYS A C 1
ATOM 1238 O O . LYS A 1 157 ? 1.526 2.114 -17.130 1.00 91.25 157 LYS A O 1
ATOM 1243 N N . ALA A 1 158 ? 2.468 2.953 -18.990 1.00 91.94 158 ALA A N 1
ATOM 1244 C CA . ALA A 1 158 ? 1.633 4.153 -19.044 1.00 91.94 158 ALA A CA 1
ATOM 1245 C C . ALA A 1 158 ? 0.134 3.821 -19.198 1.00 91.94 158 ALA A C 1
ATOM 1247 O O . ALA A 1 158 ? -0.717 4.438 -18.554 1.00 91.94 158 ALA A O 1
ATOM 1248 N N . GLU A 1 159 ? -0.194 2.807 -20.008 1.00 95.06 159 GLU A N 1
ATOM 1249 C CA . GLU A 1 159 ? -1.553 2.257 -20.102 1.00 95.06 159 GLU A CA 1
ATOM 1250 C C . GLU A 1 159 ? -2.039 1.759 -18.728 1.00 95.06 159 GLU A C 1
ATOM 1252 O O . GLU A 1 159 ? -3.156 2.065 -18.317 1.00 95.06 159 GLU A O 1
ATOM 1257 N N . ARG A 1 160 ? -1.194 1.040 -17.975 1.00 96.56 160 ARG A N 1
ATOM 1258 C CA . ARG A 1 160 ? -1.543 0.549 -16.630 1.00 96.56 160 ARG A CA 1
ATOM 1259 C C . ARG A 1 160 ? -1.741 1.656 -15.611 1.00 96.56 160 ARG A C 1
ATOM 1261 O O . ARG A 1 160 ? -2.670 1.545 -14.820 1.00 96.56 160 ARG A O 1
ATOM 1268 N N . ASP A 1 161 ? -0.927 2.704 -15.645 1.00 93.81 161 ASP A N 1
ATOM 1269 C CA . ASP A 1 161 ? -1.097 3.854 -14.752 1.00 93.81 161 ASP A CA 1
ATOM 1270 C C . ASP A 1 161 ? -2.465 4.523 -14.985 1.00 93.81 161 ASP A C 1
ATOM 1272 O O . ASP A 1 161 ? -3.146 4.920 -14.037 1.00 93.81 161 ASP A O 1
ATOM 1276 N N . THR A 1 162 ? -2.911 4.573 -16.246 1.00 96.38 162 THR A N 1
ATOM 1277 C CA . THR A 1 162 ? -4.238 5.085 -16.620 1.00 96.38 162 THR A CA 1
ATOM 1278 C C . THR A 1 162 ? -5.347 4.155 -16.124 1.00 96.38 162 THR A C 1
ATOM 1280 O O . THR A 1 162 ? -6.264 4.614 -15.447 1.00 96.38 162 THR A O 1
ATOM 1283 N N . ILE A 1 163 ? -5.232 2.844 -16.372 1.00 96.00 163 ILE A N 1
ATOM 1284 C CA . ILE A 1 163 ? -6.189 1.835 -15.884 1.00 96.00 163 ILE A CA 1
ATOM 1285 C C . ILE A 1 163 ? -6.298 1.878 -14.353 1.00 96.00 163 ILE A C 1
ATOM 1287 O O . ILE A 1 163 ? -7.397 1.813 -13.808 1.00 96.00 163 ILE A O 1
ATOM 1291 N N . GLU A 1 164 ? -5.179 1.998 -13.636 1.00 96.88 164 GLU A N 1
ATOM 1292 C CA . GLU A 1 164 ? -5.163 2.120 -12.176 1.00 96.88 164 GLU A CA 1
ATOM 1293 C C . GLU A 1 164 ? -5.874 3.398 -11.713 1.00 96.88 164 GLU A C 1
ATOM 1295 O O . GLU A 1 164 ? -6.646 3.360 -10.750 1.00 96.88 164 GLU A O 1
ATOM 1300 N N . GLY A 1 165 ? -5.656 4.519 -12.404 1.00 95.88 165 GLY A N 1
ATOM 1301 C CA . GLY A 1 165 ? -6.365 5.772 -12.149 1.00 95.88 165 GLY A CA 1
ATOM 1302 C C . GLY A 1 165 ? -7.878 5.648 -12.349 1.00 95.88 165 GLY A C 1
ATOM 1303 O O . GLY A 1 165 ? -8.658 6.071 -11.490 1.00 95.88 165 GLY A O 1
ATOM 1304 N N . GLU A 1 166 ? -8.307 5.017 -13.441 1.00 95.56 166 GLU A N 1
ATOM 1305 C CA . GLU A 1 166 ? -9.721 4.757 -13.737 1.00 95.56 166 GLU A CA 1
ATOM 1306 C C . GLU A 1 166 ? -10.347 3.798 -12.714 1.00 95.56 166 GLU A C 1
ATOM 1308 O O . GLU A 1 166 ? -11.435 4.060 -12.206 1.00 95.56 166 GLU A O 1
ATOM 1313 N N . LEU A 1 167 ? -9.633 2.742 -12.309 1.00 94.69 167 LEU A N 1
ATOM 1314 C CA . LEU A 1 167 ? -10.082 1.815 -11.265 1.00 94.69 167 LEU A CA 1
ATOM 1315 C C . LEU A 1 167 ? -10.268 2.504 -9.908 1.00 94.69 167 LEU A C 1
ATOM 1317 O O . LEU A 1 167 ? -11.257 2.244 -9.225 1.00 94.69 167 LEU A O 1
ATOM 1321 N N . LYS A 1 168 ? -9.332 3.375 -9.510 1.00 94.38 168 LYS A N 1
ATOM 1322 C CA . LYS A 1 168 ? -9.402 4.114 -8.237 1.00 94.38 168 LYS A CA 1
ATOM 1323 C C . LYS A 1 168 ? -10.506 5.168 -8.215 1.00 94.38 168 LYS A C 1
ATOM 1325 O O . LYS A 1 168 ? -11.012 5.484 -7.142 1.00 94.38 168 LYS A O 1
ATOM 1330 N N . SER A 1 169 ? -10.832 5.745 -9.370 1.00 92.81 169 SER A N 1
ATOM 1331 C CA . SER A 1 169 ? -11.827 6.818 -9.494 1.00 92.81 169 SER A CA 1
ATOM 1332 C C . SER A 1 169 ? -13.238 6.312 -9.786 1.00 92.81 169 SER A C 1
ATOM 1334 O O . SER A 1 169 ? -14.210 6.997 -9.462 1.00 92.81 169 SER A O 1
ATOM 1336 N N . ALA A 1 170 ? -13.373 5.114 -10.355 1.00 90.56 170 ALA A N 1
ATOM 1337 C CA . ALA A 1 170 ? -14.660 4.479 -10.568 1.00 90.56 170 ALA A CA 1
ATOM 1338 C C . ALA A 1 170 ? -15.372 4.251 -9.228 1.00 90.56 170 ALA A C 1
ATOM 1340 O O . ALA A 1 170 ? -14.853 3.604 -8.317 1.00 90.56 170 ALA A O 1
ATOM 1341 N N . THR A 1 171 ? -16.593 4.768 -9.124 1.00 87.56 171 THR A N 1
ATOM 1342 C CA . THR A 1 171 ? -17.469 4.602 -7.963 1.00 87.56 171 THR A CA 1
ATOM 1343 C C . THR A 1 171 ? -18.826 4.097 -8.426 1.00 87.56 171 THR A C 1
ATOM 1345 O O . THR A 1 171 ? -19.293 4.421 -9.516 1.00 87.56 171 THR A O 1
ATOM 1348 N N . THR A 1 172 ? -19.457 3.254 -7.613 1.00 86.75 172 THR A N 1
ATOM 1349 C CA . THR A 1 172 ? -20.792 2.717 -7.893 1.00 86.75 172 THR A CA 1
ATOM 1350 C C . THR A 1 172 ? -21.659 2.922 -6.659 1.00 86.75 172 THR A C 1
ATOM 1352 O O . THR A 1 172 ? -21.555 2.161 -5.700 1.00 86.75 172 THR A O 1
ATOM 1355 N N . ASP A 1 173 ? -22.502 3.956 -6.667 1.00 89.56 173 ASP A N 1
ATOM 1356 C CA . ASP A 1 173 ? -23.517 4.125 -5.626 1.00 89.56 173 ASP A CA 1
ATOM 1357 C C . ASP A 1 173 ? -24.721 3.226 -5.936 1.00 89.56 173 ASP A C 1
ATOM 1359 O O . ASP A 1 173 ? -25.368 3.336 -6.981 1.00 89.56 173 ASP A O 1
ATOM 1363 N N . MET A 1 174 ? -24.991 2.295 -5.024 1.00 91.56 174 MET A N 1
ATOM 1364 C CA . MET A 1 174 ? -26.076 1.322 -5.127 1.00 91.56 174 MET A CA 1
ATOM 1365 C C . MET A 1 174 ? -27.237 1.623 -4.181 1.00 91.56 174 MET A C 1
ATOM 1367 O O . MET A 1 174 ? -28.241 0.912 -4.219 1.00 91.56 174 MET A O 1
ATOM 1371 N N . LYS A 1 175 ? -27.135 2.665 -3.346 1.00 92.12 175 LYS A N 1
ATOM 1372 C CA . LYS A 1 175 ? -28.113 2.950 -2.292 1.00 92.12 175 LYS A CA 1
ATOM 1373 C C . LYS A 1 175 ? -29.523 3.110 -2.853 1.00 92.12 175 LYS A C 1
ATOM 1375 O O . LYS A 1 175 ? -30.447 2.463 -2.372 1.00 92.12 175 LYS A O 1
ATOM 1380 N N . GLU A 1 176 ? -29.684 3.934 -3.885 1.00 90.06 176 GLU A N 1
ATOM 1381 C CA . GLU A 1 176 ? -30.987 4.177 -4.512 1.00 90.06 176 GLU A CA 1
ATOM 1382 C C . GLU A 1 176 ? -31.555 2.904 -5.154 1.00 90.06 176 GLU A C 1
ATOM 1384 O O . GLU A 1 176 ? -32.716 2.570 -4.937 1.00 90.06 176 GLU A O 1
ATOM 1389 N N . LYS A 1 177 ? -30.716 2.125 -5.848 1.00 88.81 177 LYS A N 1
ATOM 1390 C CA . LYS A 1 177 ? -31.125 0.859 -6.476 1.00 88.81 177 LYS A CA 1
ATOM 1391 C C . LYS A 1 177 ? -31.589 -0.173 -5.451 1.00 88.81 177 LYS A C 1
ATOM 1393 O O . LYS A 1 177 ? -32.591 -0.847 -5.678 1.00 88.81 177 LYS A O 1
ATOM 1398 N N . PHE A 1 178 ? -30.892 -0.294 -4.322 1.00 94.12 178 PHE A N 1
ATOM 1399 C CA . PHE A 1 178 ? -31.307 -1.184 -3.239 1.00 94.12 178 PHE A CA 1
ATOM 1400 C C . PHE A 1 178 ? -32.602 -0.722 -2.575 1.00 94.12 178 PHE A C 1
ATOM 1402 O O . PHE A 1 178 ? -33.465 -1.554 -2.307 1.00 94.12 178 PHE A O 1
ATOM 1409 N N . LEU A 1 179 ? -32.769 0.585 -2.351 1.00 93.31 179 LEU A N 1
ATOM 1410 C CA . LEU A 1 179 ? -34.006 1.135 -1.792 1.00 93.31 179 LEU A CA 1
ATOM 1411 C C . LEU A 1 179 ? -35.203 0.912 -2.726 1.00 93.31 179 LEU A C 1
ATOM 1413 O O . LEU A 1 179 ? -36.261 0.513 -2.249 1.00 93.31 179 LEU A O 1
ATOM 1417 N N . MET A 1 180 ? -35.027 1.098 -4.038 1.00 91.19 180 MET A N 1
ATOM 1418 C CA . MET A 1 180 ? -36.058 0.800 -5.040 1.00 91.19 180 MET A CA 1
ATOM 1419 C C . MET A 1 180 ? -36.408 -0.691 -5.062 1.00 91.19 180 MET A C 1
ATOM 1421 O O . MET A 1 180 ? -37.574 -1.041 -4.931 1.00 91.19 180 MET A O 1
ATOM 1425 N N . SER A 1 181 ? -35.412 -1.585 -5.115 1.00 91.88 181 SER A N 1
ATOM 1426 C CA . SER A 1 181 ? -35.661 -3.036 -5.070 1.00 91.88 181 SER A CA 1
ATOM 1427 C C . SER A 1 181 ? -36.388 -3.460 -3.794 1.00 91.88 181 SER A C 1
ATOM 1429 O O . SER A 1 181 ? -37.250 -4.334 -3.840 1.00 91.88 181 SER A O 1
ATOM 1431 N N . LEU A 1 182 ? -36.051 -2.859 -2.650 1.00 93.19 182 LEU A N 1
ATOM 1432 C CA . LEU A 1 182 ? -36.727 -3.145 -1.389 1.00 93.19 182 LEU A CA 1
ATOM 1433 C C . LEU A 1 182 ? -38.182 -2.662 -1.404 1.00 93.19 182 LEU A C 1
ATOM 1435 O O . LEU A 1 182 ? -39.053 -3.373 -0.908 1.00 93.19 182 LEU A O 1
ATOM 1439 N N . ALA A 1 183 ? -38.440 -1.482 -1.971 1.00 93.69 183 ALA A N 1
ATOM 1440 C CA . ALA A 1 183 ? -39.785 -0.931 -2.104 1.00 93.69 183 ALA A CA 1
ATOM 1441 C C . ALA A 1 183 ? -40.662 -1.762 -3.059 1.00 93.69 183 ALA A C 1
ATOM 1443 O O . ALA A 1 183 ? -41.813 -2.042 -2.730 1.00 93.69 183 ALA A O 1
ATOM 1444 N N . ASP A 1 184 ? -40.110 -2.201 -4.194 1.00 93.00 184 ASP A N 1
ATOM 1445 C CA . ASP A 1 184 ? -40.859 -2.891 -5.252 1.00 93.00 184 ASP A CA 1
ATOM 1446 C C . ASP A 1 184 ? -41.040 -4.394 -4.987 1.00 93.00 184 ASP A C 1
ATOM 1448 O O . ASP A 1 184 ? -42.069 -4.978 -5.334 1.00 93.00 184 ASP A O 1
ATOM 1452 N N . HIS A 1 185 ? -40.041 -5.047 -4.386 1.00 88.75 185 HIS A N 1
ATOM 1453 C CA . HIS A 1 185 ? -40.002 -6.507 -4.232 1.00 88.75 185 HIS A CA 1
ATOM 1454 C C . HIS A 1 185 ? -40.041 -6.980 -2.773 1.00 88.75 185 HIS A C 1
ATOM 1456 O O . HIS A 1 185 ? -40.016 -8.186 -2.519 1.00 88.75 185 HIS A O 1
ATOM 1462 N N . GLY A 1 186 ? -40.056 -6.062 -1.798 1.00 90.75 186 GLY A N 1
ATOM 1463 C CA . GLY A 1 186 ? -40.060 -6.376 -0.362 1.00 90.75 186 GLY A CA 1
ATOM 1464 C C . GLY A 1 186 ? -38.786 -7.066 0.147 1.00 90.75 186 GLY A C 1
ATOM 1465 O O . GLY A 1 186 ? -38.698 -7.419 1.321 1.00 90.75 186 GLY A O 1
ATOM 1466 N N . SER A 1 187 ? -37.799 -7.280 -0.724 1.00 91.94 187 SER A N 1
ATOM 1467 C CA . SER A 1 187 ? -36.526 -7.935 -0.436 1.00 91.94 187 SER A CA 1
ATOM 1468 C C . SER A 1 187 ? -35.454 -7.462 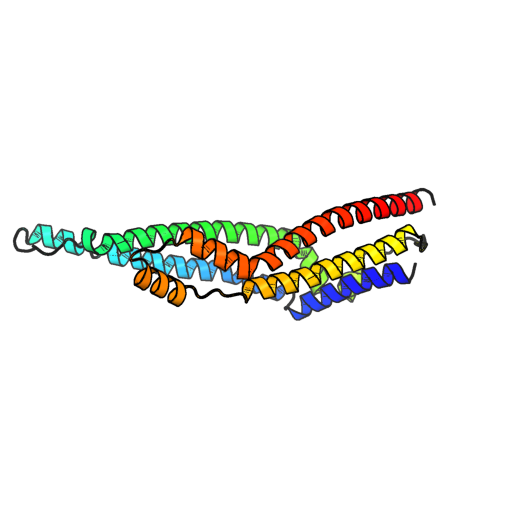-1.422 1.00 91.94 187 SER A C 1
ATOM 1470 O O . SER A 1 187 ? -35.762 -6.933 -2.491 1.00 91.94 187 SER A O 1
ATOM 1472 N N . ILE A 1 188 ? -34.184 -7.632 -1.055 1.00 93.12 188 ILE A N 1
ATOM 1473 C CA . ILE A 1 188 ? -33.037 -7.231 -1.875 1.00 93.12 188 ILE A CA 1
ATO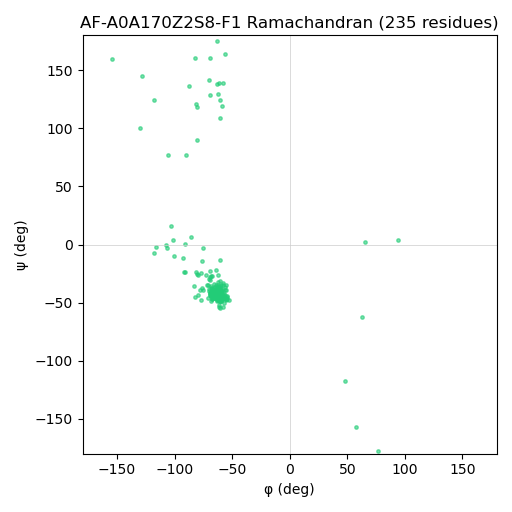M 1474 C C . ILE A 1 188 ? -32.231 -8.481 -2.224 1.00 93.12 188 ILE A C 1
ATOM 1476 O O . ILE A 1 188 ? -31.760 -9.186 -1.332 1.00 93.12 188 ILE A O 1
ATOM 1480 N N . ASN A 1 189 ? -32.016 -8.726 -3.518 1.00 91.69 189 ASN A N 1
ATOM 1481 C CA . ASN A 1 189 ? -31.024 -9.698 -3.976 1.00 91.69 189 ASN A CA 1
ATOM 1482 C C . ASN A 1 189 ? -29.675 -8.996 -4.178 1.00 91.69 189 ASN A C 1
ATOM 1484 O O . ASN A 1 189 ? -29.279 -8.670 -5.299 1.00 91.69 189 ASN A O 1
ATOM 1488 N N . GLU A 1 190 ? -28.987 -8.733 -3.065 1.00 90.88 190 GLU A N 1
ATOM 1489 C CA . GLU A 1 190 ? -27.763 -7.927 -3.043 1.00 90.88 190 GLU A CA 1
ATOM 1490 C C . GLU A 1 190 ? -26.687 -8.497 -3.972 1.00 90.88 190 GLU A C 1
ATOM 1492 O O . GLU A 1 190 ? -26.057 -7.748 -4.717 1.00 90.88 190 GLU A O 1
ATOM 1497 N N . SER A 1 191 ? -26.509 -9.821 -3.967 1.00 92.62 191 SER A N 1
ATOM 1498 C CA . SER A 1 191 ? -25.473 -10.490 -4.753 1.00 92.62 191 SER A CA 1
ATOM 1499 C C . SER A 1 191 ? -25.661 -10.257 -6.251 1.00 92.62 191 SER A C 1
ATOM 1501 O O . SER A 1 191 ? -24.748 -9.749 -6.898 1.00 92.62 191 SER A O 1
ATOM 1503 N N . ALA A 1 192 ? -26.845 -10.554 -6.797 1.00 92.75 192 ALA A N 1
ATOM 1504 C CA . ALA A 1 192 ? -27.098 -10.398 -8.229 1.00 92.75 192 ALA A CA 1
ATOM 1505 C C . ALA A 1 192 ? -26.985 -8.930 -8.671 1.00 92.75 192 ALA A C 1
ATOM 1507 O O . ALA A 1 192 ? -26.303 -8.624 -9.651 1.00 92.75 192 ALA A O 1
ATOM 1508 N N . MET A 1 193 ? -27.589 -8.015 -7.906 1.00 92.94 193 MET A N 1
ATOM 1509 C CA . MET A 1 193 ? -27.587 -6.583 -8.214 1.00 92.94 193 MET A CA 1
ATOM 1510 C C . MET A 1 193 ? -26.181 -5.974 -8.148 1.00 92.94 193 MET A C 1
ATOM 1512 O O . MET A 1 193 ? -25.812 -5.170 -9.006 1.00 92.94 193 MET A O 1
ATOM 1516 N N . SER A 1 194 ? -25.385 -6.364 -7.148 1.00 93.38 194 SER A N 1
ATOM 1517 C CA . SER A 1 194 ? -24.006 -5.890 -6.998 1.00 93.38 194 SER A CA 1
ATOM 1518 C C . SER A 1 194 ? -23.120 -6.433 -8.109 1.00 93.38 194 SER A C 1
ATOM 1520 O O . SER A 1 194 ? -22.364 -5.673 -8.702 1.00 93.38 194 SER A O 1
ATOM 1522 N N . THR A 1 195 ? -23.234 -7.721 -8.449 1.00 93.75 195 THR A N 1
ATOM 1523 C CA . THR A 1 195 ? -22.469 -8.313 -9.555 1.00 93.75 195 THR A CA 1
ATOM 1524 C C . THR A 1 195 ? -22.777 -7.629 -10.883 1.00 93.75 195 THR A C 1
ATOM 1526 O O . THR A 1 195 ? -21.853 -7.315 -11.631 1.00 93.75 195 THR A O 1
ATOM 1529 N N . GLU A 1 196 ? -24.046 -7.344 -11.171 1.00 93.12 196 GLU A N 1
ATOM 1530 C CA . GLU A 1 196 ? -24.435 -6.638 -12.391 1.00 93.12 196 GLU A CA 1
ATOM 1531 C C . GLU A 1 196 ? -23.882 -5.206 -12.424 1.00 93.12 196 GLU A C 1
ATOM 1533 O O . GLU A 1 196 ? -23.309 -4.776 -13.427 1.00 93.12 196 GLU A O 1
ATOM 1538 N N . ALA A 1 197 ? -24.014 -4.466 -11.322 1.00 92.06 197 ALA A N 1
ATOM 1539 C CA . ALA A 1 197 ? -23.541 -3.091 -11.243 1.00 92.06 197 ALA A CA 1
ATOM 1540 C C . ALA A 1 197 ? -22.012 -2.992 -11.321 1.00 92.06 197 ALA A C 1
ATOM 1542 O O . ALA A 1 197 ? -21.492 -2.178 -12.085 1.00 92.06 197 ALA A O 1
ATOM 1543 N N . LEU A 1 198 ? -21.298 -3.863 -10.604 1.00 94.00 198 LEU A N 1
ATOM 1544 C CA . LEU A 1 198 ? -19.843 -3.963 -10.680 1.00 94.00 198 LEU A CA 1
ATOM 1545 C C . LEU A 1 198 ? -19.392 -4.406 -12.075 1.00 94.00 198 LEU A C 1
ATOM 1547 O O . LEU A 1 198 ? -18.428 -3.862 -12.602 1.00 94.00 198 LEU A O 1
ATOM 1551 N N . GLY A 1 199 ? -20.103 -5.342 -12.706 1.00 93.69 199 GLY A N 1
ATOM 1552 C CA . GLY A 1 199 ? -19.828 -5.763 -14.079 1.00 93.69 199 GLY A CA 1
ATOM 1553 C C . GLY A 1 199 ? -19.949 -4.610 -15.076 1.00 93.69 199 GLY A C 1
ATOM 1554 O O . GLY A 1 199 ? -19.106 -4.468 -15.957 1.00 93.69 199 GLY A O 1
ATOM 1555 N N . ARG A 1 200 ? -20.945 -3.735 -14.905 1.00 91.75 200 ARG A N 1
ATOM 1556 C CA . ARG A 1 200 ? -21.101 -2.530 -15.734 1.00 91.75 200 ARG A CA 1
ATOM 1557 C C . ARG A 1 200 ? -20.016 -1.488 -15.475 1.00 91.75 200 ARG A C 1
ATOM 1559 O O . ARG A 1 200 ? -19.511 -0.912 -16.430 1.00 91.75 200 ARG A O 1
ATOM 1566 N N . ALA A 1 201 ? -19.672 -1.243 -14.212 1.00 92.75 201 ALA A N 1
ATOM 1567 C CA . ALA A 1 201 ? -18.712 -0.204 -13.843 1.00 92.75 201 ALA A CA 1
ATOM 1568 C C . ALA A 1 201 ? -17.253 -0.607 -14.115 1.00 92.75 201 ALA A C 1
ATOM 1570 O O . ALA A 1 201 ? -16.455 0.219 -14.545 1.00 92.75 201 ALA A O 1
ATOM 1571 N N . TYR A 1 202 ? -16.906 -1.876 -13.891 1.00 95.81 202 TYR A N 1
ATOM 1572 C CA . TYR A 1 202 ? -15.520 -2.349 -13.899 1.00 95.81 202 TYR A CA 1
ATOM 1573 C C . TYR A 1 202 ? -15.230 -3.400 -14.976 1.00 95.81 202 TYR A C 1
ATOM 1575 O O . TYR A 1 202 ? -14.072 -3.765 -15.156 1.00 95.81 202 TYR A O 1
ATOM 1583 N N . GLY A 1 203 ? -16.232 -3.907 -15.701 1.00 95.50 203 GLY A N 1
ATOM 1584 C CA . GLY A 1 203 ? -16.048 -5.020 -16.641 1.00 95.50 203 GLY A CA 1
ATOM 1585 C C . GLY A 1 203 ? -15.057 -4.721 -17.769 1.00 95.50 203 GLY A C 1
ATOM 1586 O O . GLY A 1 203 ? -14.193 -5.547 -18.062 1.00 95.50 203 GLY A O 1
ATOM 1587 N N . SER A 1 204 ? -15.121 -3.525 -18.361 1.00 96.00 204 SER A N 1
ATOM 1588 C CA . SER A 1 204 ? -14.161 -3.096 -19.389 1.00 96.00 204 SER A CA 1
ATOM 1589 C C . SER A 1 204 ? -12.747 -2.953 -18.820 1.00 96.00 204 SER A C 1
ATOM 1591 O O . SER A 1 204 ? -11.794 -3.425 -19.434 1.00 96.00 204 SER A O 1
ATOM 1593 N N . LEU A 1 205 ? -12.605 -2.374 -17.624 1.00 96.12 205 LEU A N 1
ATOM 1594 C CA . LEU A 1 205 ? -11.319 -2.225 -16.935 1.00 96.12 205 LEU A CA 1
ATOM 1595 C C . LEU A 1 205 ? -10.707 -3.589 -16.599 1.00 96.12 205 LEU A C 1
ATOM 1597 O O . LEU A 1 205 ? -9.525 -3.820 -16.841 1.00 96.12 205 LEU A O 1
ATOM 1601 N N . GLN A 1 206 ? -11.513 -4.538 -16.114 1.00 96.50 206 GLN A N 1
ATOM 1602 C CA . GLN A 1 206 ? -11.073 -5.913 -15.869 1.00 96.50 206 GLN A CA 1
ATOM 1603 C C . GLN A 1 206 ? -10.569 -6.590 -17.146 1.00 96.50 206 GLN A C 1
ATOM 1605 O O . GLN A 1 206 ? -9.579 -7.323 -17.103 1.00 96.50 206 GLN A O 1
ATOM 1610 N N . GLN A 1 207 ? -11.237 -6.354 -18.277 1.00 97.31 207 GLN A N 1
ATOM 1611 C CA . GLN A 1 207 ? -10.810 -6.886 -19.565 1.00 97.31 207 GLN A CA 1
ATOM 1612 C C . GLN A 1 207 ? -9.478 -6.269 -20.015 1.00 97.31 207 GLN A C 1
ATOM 1614 O O . GLN A 1 207 ? -8.555 -7.008 -20.353 1.00 97.31 207 GLN A O 1
ATOM 1619 N N . GLN A 1 208 ? -9.328 -4.946 -19.910 1.00 97.38 208 GLN A N 1
ATOM 1620 C CA . GLN A 1 208 ? -8.075 -4.249 -20.221 1.00 97.38 208 GLN A CA 1
ATOM 1621 C C . GLN A 1 208 ? -6.904 -4.738 -19.353 1.00 97.38 208 GLN A C 1
ATOM 1623 O O . GLN A 1 208 ? -5.803 -4.955 -19.859 1.00 97.38 208 GLN A O 1
ATOM 1628 N N . VAL A 1 209 ? -7.130 -4.997 -18.058 1.00 97.88 209 VAL A N 1
ATOM 1629 C CA . VAL A 1 209 ? -6.112 -5.592 -17.174 1.00 97.88 209 VAL A CA 1
ATOM 1630 C C . VAL A 1 209 ? -5.684 -6.973 -17.680 1.00 97.88 209 VAL A C 1
ATOM 1632 O O . VAL A 1 209 ? -4.486 -7.250 -17.768 1.00 97.88 209 VAL A O 1
ATOM 1635 N N . LYS A 1 210 ? -6.634 -7.844 -18.045 1.00 97.81 210 LYS A N 1
ATOM 1636 C CA . LYS A 1 210 ? -6.327 -9.187 -18.574 1.00 97.81 210 LYS A CA 1
ATOM 1637 C C . LYS A 1 210 ? -5.527 -9.115 -19.873 1.00 97.81 210 LYS A C 1
ATOM 1639 O O . LYS A 1 210 ? -4.531 -9.824 -20.021 1.00 97.81 210 LYS A O 1
ATOM 1644 N N . GLU A 1 211 ? -5.925 -8.241 -20.789 1.00 97.50 211 GLU A N 1
ATOM 1645 C CA . GLU A 1 211 ? -5.218 -8.017 -22.051 1.00 97.50 211 GLU A CA 1
ATOM 1646 C C . GLU A 1 211 ? -3.805 -7.477 -21.815 1.00 97.50 211 GLU A C 1
ATOM 1648 O O . GLU A 1 211 ? -2.847 -7.970 -22.410 1.00 97.50 211 GLU A O 1
ATOM 1653 N N . SER A 1 212 ? -3.646 -6.539 -20.878 1.00 97.44 212 SER A N 1
ATOM 1654 C CA . SER A 1 212 ? -2.344 -6.001 -20.477 1.00 97.44 212 SER A CA 1
ATOM 1655 C C . SER A 1 212 ? -1.412 -7.082 -19.909 1.00 97.44 212 SER A C 1
ATOM 1657 O O . SER A 1 212 ? -0.206 -7.073 -20.174 1.00 97.44 212 SER A O 1
ATOM 1659 N N . LEU A 1 213 ? -1.941 -8.045 -19.147 1.00 97.62 213 LEU A N 1
ATOM 1660 C CA . LEU A 1 213 ? -1.169 -9.190 -18.647 1.00 97.62 213 LEU A CA 1
ATOM 1661 C C . LEU A 1 213 ? -0.751 -10.135 -19.781 1.00 97.62 213 LEU A C 1
ATOM 1663 O O . LEU A 1 213 ? 0.410 -10.542 -19.836 1.00 97.62 213 LEU A O 1
ATOM 1667 N N . SER A 1 214 ? -1.660 -10.439 -20.710 1.00 97.56 214 SER A N 1
ATOM 1668 C CA . SER A 1 214 ? -1.349 -11.271 -21.878 1.00 97.56 214 SER A CA 1
ATOM 1669 C C . SER A 1 214 ? -0.295 -10.617 -22.775 1.00 97.56 214 SER A C 1
ATOM 1671 O O . SER A 1 214 ? 0.659 -11.278 -23.183 1.00 97.56 214 SER A O 1
ATOM 1673 N N . ARG A 1 215 ? -0.418 -9.308 -23.041 1.00 97.31 215 ARG A N 1
ATOM 1674 C CA . ARG A 1 215 ? 0.574 -8.539 -23.810 1.00 97.31 215 ARG A CA 1
ATOM 1675 C C . ARG A 1 215 ? 1.941 -8.563 -23.134 1.00 97.31 215 ARG A C 1
ATOM 1677 O O . ARG A 1 215 ? 2.939 -8.764 -23.821 1.00 97.31 215 ARG A O 1
ATOM 1684 N N . GLN A 1 216 ? 2.001 -8.437 -21.805 1.00 96.62 216 GLN A N 1
ATOM 1685 C CA . GLN A 1 216 ? 3.263 -8.538 -21.065 1.00 96.62 216 GLN A CA 1
ATOM 1686 C C . GLN A 1 216 ? 3.950 -9.891 -21.273 1.00 96.62 216 GLN A C 1
ATOM 1688 O O . GLN A 1 216 ? 5.164 -9.922 -21.448 1.00 96.62 216 GLN A O 1
ATOM 1693 N N . GLN A 1 217 ? 3.209 -11.001 -21.237 1.00 97.12 217 GLN A N 1
ATOM 1694 C CA . GLN A 1 217 ? 3.793 -12.336 -21.413 1.00 97.12 217 GLN A CA 1
ATOM 1695 C C . GLN A 1 217 ? 4.454 -12.476 -22.788 1.00 97.12 217 GLN A C 1
ATOM 1697 O O . GLN A 1 217 ? 5.618 -12.869 -22.873 1.00 97.12 217 GLN A O 1
ATOM 1702 N N . THR A 1 218 ? 3.750 -12.074 -23.848 1.00 97.19 218 THR A N 1
ATOM 1703 C CA . THR A 1 218 ? 4.291 -12.076 -25.213 1.00 97.19 218 THR A CA 1
ATOM 1704 C C . THR A 1 218 ? 5.494 -11.142 -25.344 1.00 97.19 218 THR A C 1
ATOM 1706 O O . THR A 1 218 ? 6.505 -11.506 -25.942 1.00 97.19 218 THR A O 1
ATOM 1709 N N . LEU A 1 219 ? 5.411 -9.946 -24.759 1.00 94.69 219 LEU A N 1
ATOM 1710 C CA . LEU A 1 219 ? 6.480 -8.954 -24.807 1.00 94.69 219 LEU A CA 1
ATOM 1711 C C . LEU A 1 219 ? 7.748 -9.450 -24.099 1.00 94.69 219 LEU A C 1
ATOM 1713 O O . LEU A 1 219 ? 8.835 -9.350 -24.659 1.00 94.69 219 LEU A O 1
ATOM 1717 N N . LEU A 1 220 ? 7.618 -10.054 -22.913 1.00 95.25 220 LEU A N 1
ATOM 1718 C CA . LEU A 1 220 ? 8.746 -10.635 -22.177 1.00 95.25 220 LEU A CA 1
ATOM 1719 C C . LEU A 1 220 ? 9.430 -11.762 -22.957 1.00 95.25 220 LEU A C 1
ATOM 1721 O O . LEU A 1 220 ? 10.659 -11.803 -22.987 1.00 95.25 220 LEU A O 1
ATOM 1725 N N . ALA A 1 221 ? 8.659 -12.632 -23.615 1.00 96.25 221 ALA A N 1
ATOM 1726 C CA . ALA A 1 221 ? 9.216 -13.694 -24.451 1.00 96.25 221 ALA A CA 1
ATOM 1727 C C . ALA A 1 221 ? 10.048 -13.119 -25.612 1.00 96.25 221 ALA A C 1
ATOM 1729 O O . ALA A 1 221 ? 11.203 -13.505 -25.789 1.00 96.25 221 ALA A O 1
ATOM 1730 N N . ARG A 1 222 ? 9.506 -12.124 -26.332 1.00 96.38 222 ARG A N 1
ATOM 1731 C CA . ARG A 1 222 ? 10.206 -11.430 -27.431 1.00 96.38 222 ARG A CA 1
ATOM 1732 C C . ARG A 1 222 ? 11.475 -10.719 -26.951 1.00 96.38 222 ARG A C 1
ATOM 1734 O O . ARG A 1 222 ? 12.503 -10.776 -27.618 1.00 96.38 222 ARG A O 1
ATOM 1741 N N . ILE A 1 223 ? 11.423 -10.070 -25.784 1.00 93.06 223 ILE A N 1
ATOM 1742 C CA . ILE A 1 223 ? 12.591 -9.411 -25.177 1.00 93.06 223 ILE A CA 1
ATOM 1743 C C . ILE A 1 223 ? 13.676 -10.433 -24.847 1.00 93.06 223 ILE A C 1
ATOM 1745 O O . ILE A 1 223 ? 14.850 -10.181 -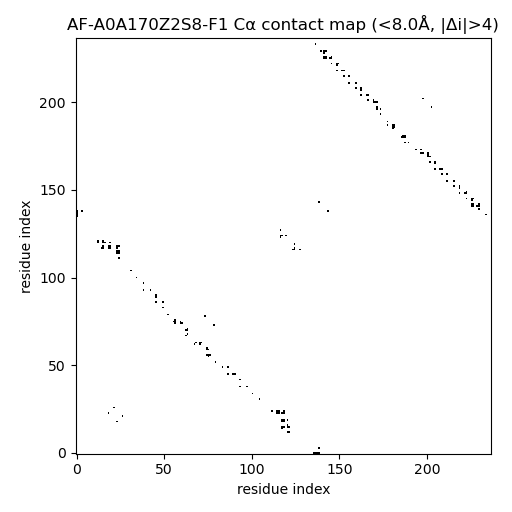25.105 1.00 93.06 223 ILE A O 1
ATOM 1749 N N . GLN A 1 224 ? 13.302 -11.575 -24.267 1.00 93.06 224 GLN A N 1
ATOM 1750 C CA . GLN A 1 224 ? 14.257 -12.618 -23.909 1.00 93.06 224 GLN A CA 1
ATOM 1751 C C . GLN A 1 224 ? 14.947 -13.193 -25.150 1.00 93.06 224 GLN A C 1
ATOM 1753 O O . GLN A 1 224 ? 16.168 -13.345 -25.143 1.00 93.06 224 GLN A O 1
ATOM 1758 N N . GLU A 1 225 ? 14.188 -13.467 -26.210 1.00 94.00 225 GLU A N 1
ATOM 1759 C CA . GLU A 1 225 ? 14.714 -13.952 -27.487 1.00 94.00 225 GLU A CA 1
ATOM 1760 C C . GLU A 1 225 ? 15.694 -12.951 -28.114 1.00 94.00 225 GLU A C 1
ATOM 1762 O O . GLU A 1 225 ? 16.864 -13.284 -28.313 1.00 94.00 225 GLU A O 1
ATOM 1767 N N . ALA A 1 226 ? 15.272 -11.696 -28.297 1.00 90.94 226 ALA A N 1
ATOM 1768 C CA . ALA A 1 226 ? 16.115 -10.651 -28.879 1.00 90.94 226 ALA A CA 1
ATOM 1769 C C . ALA A 1 226 ? 17.362 -10.347 -28.022 1.00 90.94 226 ALA A C 1
ATOM 1771 O O . ALA A 1 226 ? 18.431 -10.019 -28.538 1.00 90.94 226 ALA A O 1
ATOM 1772 N N . ASN A 1 227 ? 17.263 -10.478 -26.694 1.00 89.38 227 ASN A N 1
ATOM 1773 C CA . ASN A 1 227 ? 18.407 -10.329 -25.797 1.00 89.38 227 ASN A CA 1
ATOM 1774 C C . ASN A 1 227 ? 19.398 -11.489 -25.930 1.00 89.38 227 ASN A C 1
ATOM 1776 O O . ASN A 1 227 ? 20.603 -11.250 -25.922 1.00 89.38 227 ASN A O 1
ATOM 1780 N N . ASN A 1 228 ? 18.917 -12.725 -26.074 1.00 91.12 228 ASN A N 1
ATOM 1781 C CA . ASN A 1 228 ? 19.787 -13.878 -26.296 1.00 91.12 228 ASN A CA 1
ATOM 1782 C C . ASN A 1 228 ? 20.550 -13.751 -27.621 1.00 91.12 228 ASN A C 1
ATOM 1784 O O . ASN A 1 228 ? 21.759 -13.975 -27.636 1.00 91.12 228 ASN A O 1
ATOM 1788 N N . GLU A 1 229 ? 19.876 -13.323 -28.691 1.00 88.69 229 GLU A N 1
ATOM 1789 C CA . GLU A 1 229 ? 20.493 -13.045 -29.995 1.00 88.69 229 GLU A CA 1
ATOM 1790 C C . GLU A 1 229 ? 21.568 -11.951 -29.882 1.00 88.69 229 GLU A C 1
ATOM 1792 O O . GLU A 1 229 ? 22.718 -12.155 -30.266 1.00 88.69 229 GLU A O 1
ATOM 1797 N N . MET A 1 230 ? 21.260 -10.835 -29.209 1.00 84.88 230 MET A N 1
ATOM 1798 C CA . MET A 1 230 ? 22.236 -9.763 -28.976 1.00 84.88 230 MET A CA 1
ATOM 1799 C C . MET A 1 230 ? 23.466 -10.237 -28.175 1.00 84.88 230 MET A C 1
ATOM 1801 O O . MET A 1 230 ? 24.578 -9.746 -28.391 1.00 84.88 230 MET A O 1
ATOM 1805 N N . ILE A 1 231 ? 23.293 -11.144 -27.208 1.00 85.25 231 ILE A N 1
ATOM 1806 C CA . ILE A 1 231 ? 24.415 -11.709 -26.442 1.00 85.25 231 ILE A CA 1
ATOM 1807 C C . ILE A 1 231 ? 25.267 -12.615 -27.336 1.00 85.25 231 ILE A C 1
ATOM 1809 O O . ILE A 1 231 ? 26.495 -12.529 -27.269 1.00 85.25 231 ILE A O 1
ATOM 1813 N N . GLN A 1 232 ? 24.641 -13.435 -28.185 1.00 84.38 2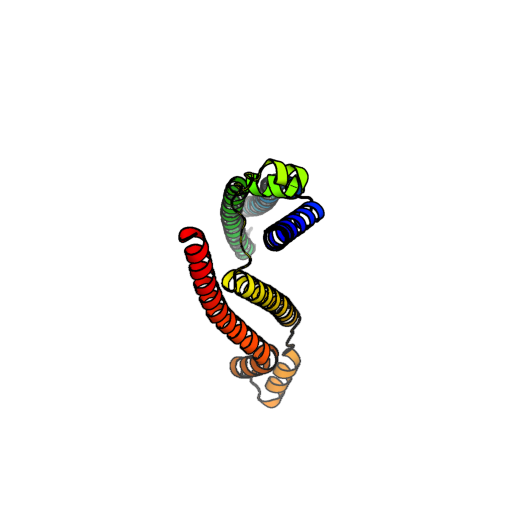32 GLN A N 1
ATOM 1814 C CA . GLN A 1 232 ? 25.344 -14.293 -29.140 1.00 84.38 232 GLN A CA 1
ATOM 1815 C C . GLN A 1 232 ? 26.190 -13.464 -30.112 1.00 84.38 232 GLN A C 1
ATOM 1817 O O . GLN A 1 232 ? 27.397 -13.705 -30.194 1.00 84.38 232 GLN A O 1
ATOM 1822 N N . ASP A 1 233 ? 25.614 -12.417 -30.712 1.00 78.69 233 ASP A N 1
ATOM 1823 C CA . ASP A 1 233 ? 26.310 -11.471 -31.599 1.00 78.69 233 ASP A CA 1
ATOM 1824 C C . ASP A 1 233 ? 27.544 -10.833 -30.944 1.00 78.69 233 ASP A C 1
ATOM 1826 O O . ASP A 1 233 ? 28.550 -10.565 -31.599 1.00 78.69 233 ASP A O 1
ATOM 1830 N N . ARG A 1 234 ? 27.487 -10.582 -29.629 1.00 71.44 234 ARG A N 1
ATOM 1831 C CA . ARG A 1 234 ? 28.609 -10.015 -28.861 1.00 71.44 234 ARG A CA 1
ATOM 1832 C C . ARG A 1 234 ? 29.665 -11.033 -28.452 1.00 71.44 234 ARG A C 1
ATOM 1834 O O . ARG A 1 234 ? 30.774 -10.624 -28.133 1.00 71.44 234 ARG A O 1
ATOM 1841 N N . SER A 1 235 ? 29.308 -12.311 -28.373 1.00 64.38 235 SER A N 1
ATOM 1842 C CA . SER A 1 235 ? 30.224 -13.398 -28.002 1.00 64.38 235 SER A CA 1
ATOM 1843 C C . SER A 1 235 ? 30.920 -14.036 -29.207 1.00 64.38 235 SER A C 1
ATOM 1845 O O . SER A 1 235 ? 31.991 -14.614 -29.050 1.00 64.38 235 SER A O 1
ATOM 1847 N N . GLY A 1 236 ? 30.315 -13.927 -30.396 1.00 56.22 236 GLY A N 1
ATOM 1848 C CA . GLY A 1 236 ? 30.867 -14.406 -31.665 1.00 56.22 236 GLY A CA 1
ATOM 1849 C C . GLY A 1 236 ? 31.708 -13.378 -32.430 1.00 56.22 236 GLY A C 1
ATOM 1850 O O . GLY A 1 236 ? 32.197 -13.703 -33.511 1.00 56.22 236 GLY A O 1
ATOM 1851 N N . SER A 1 237 ? 31.873 -12.163 -31.893 1.00 47.22 237 SER A N 1
ATOM 1852 C CA . SER A 1 237 ? 32.654 -11.061 -32.473 1.00 47.22 237 SER A CA 1
ATOM 1853 C C . SER A 1 237 ? 33.802 -10.638 -31.566 1.00 47.22 237 SER A C 1
ATOM 1855 O O . SER A 1 237 ? 34.748 -10.042 -32.130 1.00 47.22 237 SER A O 1
#

Sequence (237 aa):
KILLVKLYRNRLVEKSVAVISMGGLSKLDSMISELPELLQRNTDILNEAERMLKEEEASDNQLKEQFKEKWNRTPSAKLTETFKSNIAKYREIINTAINADKVIRDKFEAHRRGMGLLSGGIESMKNSLPHPGSGGAQDTDASRLLRDLMDEVETLKAERDTIEGELKSATTDMKEKFLMSLADHGSINESAMSTEALGRAYGSLQQQVKESLSRQQTLLARIQEANNEMIQDRSGS

Nearest PDB structures (foldseek):
  2xs1-assembly1_A  TM=9.363E-01  e=8.600E-12  Homo sapiens
  2oex-assembly1_A  TM=9.100E-01  e=1.126E-11  Homo sapiens
  2ojq-assembly1_A  TM=9.214E-01  e=3.896E-11  Homo sapiens

Secondary structure (DSSP, 8-state):
-HHHHHHHHHHHHHHHHHHHHTTHHHHHHHHHHHHHHHHHHHHHHHHHHHHHHHHHHHHHHHHHHHHGGG--SPPHHHHTHHHHHHHHHHHHHHHHHHHHHHHHHHHHHHHHHHHHHHHTHHHHHHHHSPPPPS------HHHHHHHHHHHHHHHHHHHHHHHHHHHHH-----HHHHHHHHHHHSS--HHHHHHHHHHHHHHHHHHHHHHHHHHHHHHHHHHHHHHHHHHHHHH--

InterPro domains:
  IPR025304 ALIX V-shaped domain [PF13949] (11-236)

Mean predicted aligned error: 8.62 Å

Foldseek 3Di:
DVVVCCVVLVVLQVLLVVCQVVVFLVVVVVVLVCLVVVLVVLVVVLVVLVVVLVVQLVVLVVVCVVCPPNSPDDRSCVVCVVVVVVSVVVVVVSVVSVVVSVVVVVVCVVCVVVSVQSPVHSVSVVVVDDDDPPDDDDCDPLNVLLVVLVVVVVVLVVLVVVLVVLVVPQDFDCPVVQVVCCVPPVDGPCVVSVCVRCCVRCVVSVVSVVVSVVVVVVSVVSNVVSVVVSVVVVVVD

Radius of gyration: 30.32 Å; Cα contacts (8 Å, |Δi|>4): 104; chains: 1; bounding box: 79×30×86 Å

pLDDT: mean 89.48, std 12.93, range [31.64, 98.25]

Organism: Triatoma infestans (NCBI:txid30076)

Solvent-accessible surface area (backbone atoms only — not comparable to full-atom values): 13166 Å² total; per-residue (Å²): 75,72,62,64,52,46,51,57,48,46,56,51,44,53,52,18,53,53,40,39,76,70,49,26,49,63,45,52,53,51,57,62,65,45,47,63,57,57,52,47,55,55,50,50,55,52,50,50,55,52,47,55,58,55,51,42,38,50,51,49,50,55,47,33,70,75,47,41,87,78,46,74,68,84,55,47,67,70,78,40,44,69,58,55,53,49,52,52,53,52,51,52,52,51,54,50,47,54,53,51,53,48,53,51,49,56,52,45,63,76,45,42,66,63,46,42,39,35,39,55,34,69,68,49,38,58,76,70,50,82,80,79,67,92,74,70,54,74,86,43,71,39,56,50,52,44,49,55,52,54,49,51,50,52,50,55,48,55,54,47,57,50,52,51,51,51,60,73,66,63,78,83,89,52,66,68,59,49,53,49,38,31,72,77,65,76,49,70,67,59,65,65,55,47,52,53,51,47,44,70,76,41,41,67,60,53,49,51,53,53,50,52,53,53,50,48,55,56,50,52,52,53,47,52,51,32,47,51,51,43,51,48,62,64,71,78,105